Protein AF-A0A3D8RAH4-F1 (afdb_monomer_lite)

Radius of gyration: 24.0 Å; chains: 1; bounding box: 59×42×73 Å

Secondary structure (DSSP, 8-state):
-HHHHHHHHHHHHHHHHHHHHTT-----PPPHHHHHHHHHTTHHHHHHTS---GGG-SS--SSS-PPPHHHHHHHTTGGG-SSPEEP-TTEEEEEPPEEEEE-TTT-SEEEEEEEEEEETT--SSHHHHHHHHHHHTT--S-HHHHHHHHHHHHHHHSPB-TTEEEEEEETTTEEEEE----TTSEEEEEEEE----TT-EEEEEEE--BTBEEE-EEEEEE--SSS-----S-HHHHHHHHHHHHHH-TT--EEEEEETTTTHHHHHHHHHHHSTTTEEEEEEEPP-S---TTHHHHT-HHHHHHHTTTS-GGGEEEESSHHHHHHHHHHHHHTT-

pLDDT: mean 79.21, std 18.98, range [26.17, 97.88]

Sequence (337 aa):
MTVKKTIGLVRERATEAISSMQGRAQTSRESELETQTRRERGFHEAEASLPDTRAASPGTTAKGERPSEFTDLLSYLGPLNPFSKQITEKDTVWLLDNTAYRSTKTHEWESEFVVAVFEQNTGRDVSAVVADIAEKIGLAKDEAAEATIRRRLTPFMQNILPGRAVNVDFGRREKLKLGPGGRNGISSDIRSLPEARNGEVVVSTALVPQGADGLLQMNTVYAEPDGWGIISGTQDYKTERMTKIHSWLPRRKMICIGDSTQSDPEAYGEMYRNFGGWVHLILIRKVTDIAAVGLQAKNEPQRFQQAFKGVPSNRWFVFETPEQCYQIINDVVQSTE

InterPro domains:
  IPR019236 Phosphatidate phosphatase APP1, catalytic domain [PF09949] (231-286)
  IPR052935 Mg(2+)-dependent Phosphatidate Phosphatase [PTHR28208] (229-336)

Structure (mmCIF, N/CA/C/O backbone):
data_AF-A0A3D8RAH4-F1
#
_entry.id   AF-A0A3D8RAH4-F1
#
loop_
_atom_site.group_PDB
_atom_site.id
_atom_site.type_symbol
_atom_site.label_atom_id
_atom_site.label_alt_id
_atom_site.label_comp_id
_atom_site.label_asym_id
_atom_site.label_entity_id
_atom_site.label_seq_id
_atom_site.pdbx_PDB_ins_code
_atom_site.Cartn_x
_atom_site.Cartn_y
_atom_site.Cartn_z
_atom_site.occupancy
_atom_site.B_iso_or_equiv
_atom_site.auth_seq_id
_atom_site.auth_comp_id
_atom_site.auth_asym_id
_atom_site.auth_atom_id
_atom_site.pdbx_PDB_model_num
ATOM 1 N N . MET A 1 1 ? -8.062 16.568 -45.123 1.00 43.69 1 MET A N 1
ATOM 2 C CA . MET A 1 1 ? -8.292 17.725 -44.220 1.00 43.69 1 MET A CA 1
ATOM 3 C C . MET A 1 1 ? -8.843 17.333 -42.834 1.00 43.69 1 MET A C 1
ATOM 5 O O . MET A 1 1 ? -8.901 18.184 -41.958 1.00 43.69 1 MET A O 1
ATOM 9 N N . THR A 1 2 ? -9.184 16.059 -42.600 1.00 47.00 2 THR A N 1
ATOM 10 C CA . THR A 1 2 ? -9.919 15.587 -41.407 1.00 47.00 2 THR A CA 1
ATOM 11 C C . THR A 1 2 ? -9.016 15.225 -40.217 1.00 47.00 2 THR A C 1
ATOM 13 O O . THR A 1 2 ? -9.309 15.604 -39.091 1.00 47.00 2 THR A O 1
ATOM 16 N N . VAL A 1 3 ? -7.854 14.604 -40.458 1.00 38.19 3 VAL A N 1
ATOM 17 C CA . VAL A 1 3 ? -6.953 14.108 -39.393 1.00 38.19 3 VAL A CA 1
ATOM 18 C C . VAL A 1 3 ? -6.300 15.240 -38.583 1.00 38.19 3 VAL A C 1
ATOM 20 O O . VAL A 1 3 ? -6.268 15.183 -37.359 1.00 38.19 3 VAL A O 1
ATOM 23 N N . LYS A 1 4 ? -5.848 16.322 -39.238 1.00 36.28 4 LYS A N 1
ATOM 24 C CA . LYS A 1 4 ? -5.252 17.487 -38.548 1.00 36.28 4 LYS A CA 1
ATOM 25 C C . LYS A 1 4 ? -6.241 18.203 -37.621 1.00 36.28 4 LYS A C 1
ATOM 27 O O . LYS A 1 4 ? -5.834 18.706 -36.579 1.00 36.28 4 LYS A O 1
ATOM 32 N N . LYS A 1 5 ? -7.529 18.229 -37.983 1.00 38.81 5 LYS A N 1
ATOM 33 C CA . LYS A 1 5 ? -8.586 18.877 -37.191 1.00 38.81 5 LYS A CA 1
ATOM 34 C C . LYS A 1 5 ? -8.909 18.062 -35.934 1.00 38.81 5 LYS A C 1
ATOM 36 O O . LYS A 1 5 ? -9.019 18.631 -34.855 1.00 38.81 5 LYS A O 1
ATOM 41 N N . THR A 1 6 ? -8.955 16.734 -36.060 1.00 39.31 6 THR A N 1
ATOM 42 C CA . THR A 1 6 ? -9.114 15.810 -34.926 1.00 39.31 6 THR A CA 1
ATOM 43 C C . THR A 1 6 ? -7.918 15.867 -33.972 1.00 39.31 6 THR A C 1
ATOM 45 O O . THR A 1 6 ? -8.111 15.924 -32.763 1.00 39.31 6 THR A O 1
ATOM 48 N N . ILE A 1 7 ? -6.688 15.937 -34.498 1.00 39.97 7 ILE A N 1
ATOM 49 C CA . ILE A 1 7 ? -5.464 16.077 -33.688 1.00 39.97 7 ILE A CA 1
ATOM 50 C C . ILE A 1 7 ? -5.460 17.391 -32.891 1.00 39.97 7 ILE A C 1
ATOM 52 O O . ILE A 1 7 ? -5.094 17.388 -31.717 1.00 39.97 7 ILE A O 1
ATOM 56 N N . GLY A 1 8 ? -5.894 18.500 -33.500 1.00 37.88 8 GLY A N 1
ATOM 57 C CA . GLY A 1 8 ? -6.012 19.790 -32.813 1.00 37.88 8 GLY A CA 1
ATOM 58 C C . GLY A 1 8 ? -7.004 19.752 -31.648 1.00 37.88 8 GLY A C 1
ATOM 59 O O . GLY A 1 8 ? -6.671 20.178 -30.547 1.00 37.88 8 GLY A O 1
ATOM 60 N N . LEU A 1 9 ? -8.178 19.149 -31.862 1.00 42.06 9 LEU A N 1
ATOM 61 C CA . LEU A 1 9 ? -9.238 19.065 -30.852 1.00 42.06 9 LEU A CA 1
ATOM 62 C C . LEU A 1 9 ? -8.852 18.188 -29.645 1.00 42.06 9 LEU A C 1
ATOM 64 O O . LEU A 1 9 ? -9.200 18.490 -28.506 1.00 42.06 9 LEU A O 1
ATOM 68 N N . VAL A 1 10 ? -8.125 17.091 -29.894 1.00 46.19 10 VAL A N 1
ATOM 69 C CA . VAL A 1 10 ? -7.613 16.200 -28.837 1.00 46.19 10 VAL A CA 1
ATOM 70 C C . VAL A 1 10 ? -6.540 16.905 -28.010 1.00 46.19 10 VAL A C 1
ATOM 72 O O . VAL A 1 10 ? -6.519 16.762 -26.789 1.00 46.19 10 VAL A O 1
ATOM 75 N N . ARG A 1 11 ? -5.680 17.703 -28.655 1.00 42.78 11 ARG A N 1
ATOM 76 C CA . ARG A 1 11 ? -4.635 18.481 -27.980 1.00 42.78 11 ARG A CA 1
ATOM 77 C C . ARG A 1 11 ? -5.232 19.532 -27.038 1.00 42.78 11 ARG A C 1
ATOM 79 O O . ARG A 1 11 ? -4.754 19.673 -25.917 1.00 42.78 11 ARG A O 1
ATOM 86 N N . GLU A 1 12 ? -6.284 20.225 -27.463 1.00 45.94 12 GLU A N 1
ATOM 87 C CA . GLU A 1 12 ? -6.938 21.277 -26.672 1.00 45.94 12 GLU A CA 1
ATOM 88 C C . GLU A 1 12 ? -7.607 20.696 -25.414 1.00 45.94 12 GLU A C 1
ATOM 90 O O . GLU A 1 12 ? -7.311 21.123 -24.300 1.00 45.94 12 GLU A O 1
ATOM 95 N N . ARG A 1 13 ? -8.363 19.598 -25.568 1.00 48.53 13 ARG A N 1
ATOM 96 C CA . ARG A 1 13 ? -9.000 18.887 -24.443 1.00 48.53 13 ARG A CA 1
ATOM 97 C C . ARG A 1 13 ? -8.009 18.239 -23.476 1.00 48.53 13 ARG A C 1
ATOM 99 O O . ARG A 1 13 ? -8.244 18.233 -22.270 1.00 48.53 13 ARG A O 1
ATOM 106 N N . ALA A 1 14 ? -6.899 17.697 -23.982 1.00 39.91 14 ALA A N 1
ATOM 107 C CA . ALA A 1 14 ? -5.830 17.177 -23.133 1.00 39.91 14 ALA A CA 1
ATOM 108 C C . ALA A 1 14 ? -5.198 18.296 -22.289 1.00 39.91 14 ALA A C 1
ATOM 110 O O . ALA A 1 14 ? -4.954 18.101 -21.104 1.00 39.91 14 ALA A O 1
ATOM 111 N N . THR A 1 15 ? -4.997 19.484 -22.865 1.00 40.97 15 THR A N 1
ATOM 112 C CA . THR A 1 15 ? -4.410 20.634 -22.154 1.00 40.97 15 THR A CA 1
ATOM 113 C C . THR A 1 15 ? -5.300 21.112 -20.998 1.00 40.97 15 THR A C 1
ATOM 115 O O . THR A 1 15 ? -4.797 21.366 -19.903 1.00 40.97 15 THR A O 1
ATOM 118 N N . GLU A 1 16 ? -6.622 21.154 -21.191 1.00 41.75 16 GLU A N 1
ATOM 119 C CA . GLU A 1 16 ? -7.583 21.503 -20.130 1.00 41.75 16 GLU A CA 1
ATOM 120 C C . GLU A 1 16 ? -7.610 20.466 -18.993 1.00 41.75 16 GLU A C 1
ATOM 122 O O . GLU A 1 16 ? -7.591 20.826 -17.814 1.00 41.75 16 GLU A O 1
ATOM 127 N N . ALA A 1 17 ? -7.573 19.170 -19.326 1.00 39.09 17 ALA A N 1
ATOM 128 C CA . ALA A 1 17 ? -7.524 18.096 -18.335 1.00 39.09 17 ALA A CA 1
ATOM 129 C C . ALA A 1 17 ? -6.241 18.152 -17.479 1.00 39.09 17 ALA A C 1
ATOM 131 O O . ALA A 1 17 ? -6.303 17.985 -16.259 1.00 39.09 17 ALA A O 1
ATOM 132 N N . ILE A 1 18 ? -5.094 18.471 -18.088 1.00 37.38 18 ILE A N 1
ATOM 133 C CA . ILE A 1 18 ? -3.797 18.614 -17.404 1.00 37.38 18 ILE A CA 1
ATOM 134 C C . ILE A 1 18 ? -3.832 19.740 -16.369 1.00 37.38 18 ILE A C 1
ATOM 136 O O . ILE A 1 18 ? -3.370 19.548 -15.242 1.00 37.38 18 ILE A O 1
ATOM 140 N N . SER A 1 19 ? -4.425 20.884 -16.720 1.00 33.94 19 SER A N 1
ATOM 141 C CA . SER A 1 19 ? -4.566 22.018 -15.800 1.00 33.94 19 SER A CA 1
ATOM 142 C C . SER A 1 19 ? -5.432 21.667 -14.579 1.00 33.94 19 SER A C 1
ATOM 144 O O . SER A 1 19 ? -5.133 22.104 -13.470 1.00 33.94 19 SER A O 1
ATOM 146 N N . SER A 1 20 ? -6.435 20.795 -14.744 1.00 33.56 20 SER A N 1
ATOM 147 C CA . SER A 1 20 ? -7.284 20.323 -13.638 1.00 33.56 20 SER A CA 1
ATOM 148 C C . SER A 1 20 ? -6.597 19.309 -12.702 1.00 33.56 20 SER A C 1
ATOM 150 O O . SER A 1 20 ? -6.934 19.231 -11.521 1.00 33.56 20 SER A O 1
ATOM 152 N N . MET A 1 21 ? -5.608 18.549 -13.196 1.00 32.81 21 MET A N 1
ATOM 153 C CA . MET A 1 21 ? -4.938 17.474 -12.442 1.00 32.81 21 MET A CA 1
ATOM 154 C C . MET A 1 21 ? -3.689 17.932 -11.672 1.00 32.81 21 MET A C 1
ATOM 156 O O . MET A 1 21 ? -3.291 17.275 -10.710 1.00 32.81 21 MET A O 1
ATOM 160 N N . GLN A 1 22 ? -3.091 19.074 -12.032 1.00 30.62 22 GLN A N 1
ATOM 161 C CA . GLN A 1 22 ? -1.915 19.641 -11.349 1.00 30.62 22 GLN A CA 1
ATOM 162 C C . GLN A 1 22 ? -2.178 20.087 -9.893 1.00 30.62 22 GLN A C 1
ATOM 164 O O . GLN A 1 22 ? -1.235 20.402 -9.172 1.00 30.62 22 GLN A O 1
ATOM 169 N N . GLY A 1 23 ? -3.429 20.055 -9.420 1.00 26.17 23 GLY A N 1
ATOM 170 C CA . GLY A 1 23 ? -3.812 20.420 -8.051 1.00 26.17 23 GLY A CA 1
ATOM 171 C C . GLY A 1 23 ? -3.642 19.337 -6.971 1.00 26.17 23 GLY A C 1
ATOM 172 O O . GLY A 1 23 ? -4.059 19.572 -5.840 1.00 26.17 23 GLY A O 1
ATOM 173 N N . ARG A 1 24 ? -3.089 18.150 -7.269 1.00 32.34 24 ARG A N 1
ATOM 174 C CA . ARG A 1 24 ? -2.996 17.027 -6.302 1.00 32.34 24 ARG A CA 1
ATOM 175 C C . ARG A 1 24 ? -1.597 16.415 -6.161 1.00 32.34 24 ARG A C 1
ATOM 177 O O . ARG A 1 24 ? -1.452 15.199 -6.098 1.00 32.34 24 ARG A O 1
ATOM 184 N N . ALA A 1 25 ? -0.557 17.238 -6.072 1.00 29.86 25 ALA A N 1
ATOM 185 C CA . ALA A 1 25 ? 0.694 16.778 -5.469 1.00 29.86 25 ALA A CA 1
ATOM 186 C C . ALA A 1 25 ? 0.511 16.764 -3.940 1.00 29.86 25 ALA A C 1
ATOM 188 O O . ALA A 1 25 ? 0.575 17.808 -3.293 1.00 29.86 25 ALA A O 1
ATOM 189 N N . GLN A 1 26 ? 0.209 15.596 -3.369 1.00 42.53 26 GLN A N 1
ATOM 190 C CA . GLN A 1 26 ? 0.156 15.409 -1.919 1.00 42.53 26 GLN A CA 1
ATOM 191 C C . GLN A 1 26 ? 1.570 15.552 -1.351 1.00 42.53 26 GLN A C 1
ATOM 193 O O . GLN A 1 26 ? 2.426 14.688 -1.530 1.00 42.53 26 GLN A O 1
ATOM 198 N N . THR A 1 27 ? 1.831 16.666 -0.672 1.00 38.62 27 THR A N 1
ATOM 199 C CA . THR A 1 27 ? 3.015 16.814 0.170 1.00 38.62 27 THR A CA 1
ATOM 200 C C . THR A 1 27 ? 2.791 15.993 1.435 1.00 38.62 27 THR A C 1
ATOM 202 O O . THR A 1 27 ? 2.087 16.455 2.332 1.00 38.62 27 THR A O 1
ATOM 205 N N . SER A 1 28 ? 3.360 14.788 1.507 1.00 46.88 28 SER A N 1
ATOM 206 C CA . SER A 1 28 ? 3.497 14.069 2.780 1.00 46.88 28 SER A CA 1
ATOM 207 C C . SER A 1 28 ? 4.249 14.983 3.744 1.00 46.88 28 SER A C 1
ATOM 209 O O . SER A 1 28 ? 5.406 15.323 3.488 1.00 46.88 28 SER A O 1
ATOM 211 N N . ARG A 1 29 ? 3.586 15.447 4.805 1.00 55.25 29 ARG A N 1
ATOM 212 C CA . ARG A 1 29 ? 4.237 16.270 5.828 1.00 55.25 29 ARG A CA 1
ATOM 213 C C . ARG A 1 29 ? 4.934 15.361 6.819 1.00 55.25 29 ARG A C 1
ATOM 215 O O . ARG A 1 29 ? 4.335 14.434 7.352 1.00 55.25 29 ARG A O 1
ATOM 222 N N . GLU A 1 30 ? 6.199 15.660 7.043 1.00 60.72 30 GLU A N 1
ATOM 223 C CA . GLU A 1 30 ? 6.989 15.012 8.068 1.00 60.72 30 GLU A CA 1
ATOM 224 C C . GLU A 1 30 ? 6.398 15.299 9.457 1.00 60.72 30 GLU A C 1
ATOM 226 O O . GLU A 1 30 ? 6.037 16.437 9.769 1.00 60.72 30 GLU A O 1
ATOM 231 N N . SER A 1 31 ? 6.269 14.266 10.286 1.00 64.38 31 SER A N 1
ATOM 232 C CA . SER A 1 31 ? 5.831 14.419 11.672 1.00 64.38 31 SER A CA 1
ATOM 233 C C . SER A 1 31 ? 6.929 15.050 12.538 1.00 64.38 31 SER A C 1
ATOM 235 O O . SER A 1 31 ? 8.120 14.945 12.248 1.00 64.38 31 SER A O 1
ATOM 237 N N . GLU A 1 32 ? 6.552 15.678 13.654 1.00 60.75 32 GLU A N 1
ATOM 238 C CA . GLU A 1 32 ? 7.515 16.304 14.579 1.00 60.75 32 GLU A CA 1
ATOM 239 C C . GLU A 1 32 ? 8.571 15.314 15.097 1.00 60.75 32 GLU A C 1
ATOM 241 O O . GLU A 1 32 ? 9.736 15.667 15.262 1.00 60.75 32 GLU A O 1
ATOM 246 N N . LEU A 1 33 ? 8.180 14.054 15.299 1.00 60.31 33 LEU A N 1
ATOM 247 C CA . LEU A 1 33 ? 9.063 12.994 15.782 1.00 60.31 33 LEU A CA 1
ATOM 248 C C . LEU A 1 33 ? 9.994 12.471 14.686 1.00 60.31 33 LEU A C 1
ATOM 250 O O . LEU A 1 33 ? 11.145 12.161 14.978 1.00 60.31 33 LEU A O 1
ATOM 254 N N . GLU A 1 34 ? 9.537 12.410 13.433 1.00 66.50 34 GLU A N 1
ATOM 255 C CA . GLU A 1 34 ? 10.428 12.178 12.290 1.00 66.50 34 GLU A CA 1
ATOM 256 C C . GLU A 1 34 ? 11.444 13.319 12.186 1.00 66.50 34 GLU A C 1
ATOM 258 O O . GLU A 1 34 ? 12.639 13.043 12.107 1.00 66.50 34 GLU A O 1
ATOM 263 N N . THR A 1 35 ? 11.000 14.573 12.349 1.00 74.00 35 THR A N 1
ATOM 264 C CA . THR A 1 35 ? 11.873 15.758 12.265 1.00 74.00 35 THR A CA 1
ATOM 265 C C . THR A 1 35 ? 12.926 15.730 13.368 1.00 74.00 35 THR A C 1
ATOM 267 O O . THR A 1 35 ? 14.118 15.938 13.127 1.00 74.00 35 THR A O 1
ATOM 270 N N . GLN A 1 36 ? 12.500 15.423 14.595 1.00 71.56 36 GLN A N 1
ATOM 271 C CA . GLN A 1 36 ? 13.386 15.256 15.738 1.00 71.56 36 GLN A CA 1
ATOM 272 C C . GLN A 1 36 ? 14.339 14.075 15.540 1.00 71.56 36 GLN A C 1
ATOM 274 O O . GLN A 1 36 ? 15.541 14.237 15.729 1.00 71.56 36 GLN A O 1
ATOM 279 N N . THR A 1 37 ? 13.841 12.917 15.100 1.00 74.81 37 THR A N 1
ATOM 280 C CA . THR A 1 37 ? 14.662 11.723 14.851 1.00 74.81 37 THR A CA 1
ATOM 281 C C . THR A 1 37 ? 15.700 11.998 13.773 1.00 74.81 37 THR A C 1
ATOM 283 O O . THR A 1 37 ? 16.868 11.671 13.959 1.00 74.81 37 THR A O 1
ATOM 286 N N . ARG A 1 38 ? 15.320 12.646 12.668 1.00 83.06 38 ARG A N 1
ATOM 287 C CA . ARG A 1 38 ? 16.246 13.027 11.596 1.00 83.06 38 ARG A CA 1
ATOM 288 C C . ARG A 1 38 ? 17.334 13.960 12.099 1.00 83.06 38 ARG A C 1
ATOM 290 O O . ARG A 1 38 ? 18.496 13.773 11.746 1.00 83.06 38 ARG A O 1
ATOM 297 N N . ARG A 1 39 ? 16.981 14.926 12.951 1.00 79.75 39 ARG A N 1
ATOM 298 C CA . ARG A 1 39 ? 17.947 15.839 13.570 1.00 79.75 39 ARG A CA 1
ATOM 299 C C . ARG A 1 39 ? 18.879 15.117 14.548 1.00 79.75 39 ARG A C 1
ATOM 301 O O . ARG A 1 39 ? 20.087 15.283 14.454 1.00 79.75 39 ARG A O 1
ATOM 308 N N . GLU A 1 40 ? 18.340 14.322 15.468 1.00 82.00 40 GLU A N 1
ATOM 309 C CA . GLU A 1 40 ? 19.109 13.622 16.510 1.00 82.00 40 GLU A CA 1
ATOM 310 C C . GLU A 1 40 ? 19.976 12.487 15.957 1.00 82.00 40 GLU A C 1
ATOM 312 O O . GLU A 1 40 ? 21.022 12.173 16.521 1.00 82.00 40 GLU A O 1
ATOM 317 N N . ARG A 1 41 ? 19.553 11.861 14.854 1.00 81.94 41 ARG A N 1
ATOM 318 C CA . ARG A 1 41 ? 20.273 10.765 14.192 1.00 81.94 41 ARG A CA 1
ATOM 319 C C . ARG A 1 41 ? 21.157 11.230 13.034 1.00 81.94 41 ARG A C 1
ATOM 321 O O . ARG A 1 41 ? 21.652 10.382 12.300 1.00 81.94 41 ARG A O 1
ATOM 328 N N . GLY A 1 42 ? 21.347 12.539 12.859 1.00 83.44 42 GLY A N 1
ATOM 329 C CA . GLY A 1 42 ? 22.291 13.074 11.874 1.00 83.44 42 GLY A CA 1
ATOM 330 C C . GLY A 1 42 ? 21.913 12.784 10.418 1.00 83.44 42 GLY A C 1
ATOM 331 O O . GLY A 1 42 ? 22.782 12.627 9.562 1.00 83.44 42 GLY A O 1
ATOM 332 N N . PHE A 1 43 ? 20.613 12.704 10.098 1.00 83.06 43 PHE A N 1
ATOM 333 C CA . PHE A 1 43 ? 20.166 12.411 8.728 1.00 83.06 43 PHE A CA 1
ATOM 334 C C . PHE A 1 43 ? 20.673 13.449 7.731 1.00 83.06 43 PHE A C 1
ATOM 336 O O . PHE A 1 43 ? 20.973 13.095 6.601 1.00 83.06 43 PHE A O 1
ATOM 343 N N . HIS A 1 44 ? 20.823 14.708 8.146 1.00 82.81 44 HIS A N 1
ATOM 344 C CA . HIS A 1 44 ? 21.378 15.747 7.284 1.00 82.81 44 HIS A CA 1
ATOM 345 C C . HIS A 1 44 ? 22.826 15.439 6.862 1.00 82.81 44 HIS A C 1
ATOM 347 O O . HIS A 1 44 ? 23.164 15.606 5.693 1.00 82.81 44 HIS A O 1
ATOM 353 N N . GLU A 1 45 ? 23.684 14.961 7.772 1.00 83.94 45 GLU A N 1
ATOM 354 C CA . GLU A 1 45 ? 25.057 14.566 7.423 1.00 83.94 45 GLU A CA 1
ATOM 355 C C . GLU A 1 45 ? 25.076 13.299 6.556 1.00 83.94 45 GLU A C 1
ATOM 357 O O . GLU A 1 45 ? 25.830 13.207 5.582 1.00 83.94 45 GLU A O 1
ATOM 362 N N . ALA A 1 46 ? 24.212 12.332 6.877 1.00 81.00 46 ALA A N 1
ATOM 363 C CA . ALA A 1 46 ? 24.066 11.115 6.088 1.00 81.00 46 ALA A CA 1
ATOM 364 C C . ALA A 1 46 ? 23.604 11.427 4.654 1.00 81.00 46 ALA A C 1
ATOM 366 O O . ALA A 1 46 ? 24.229 10.965 3.708 1.00 81.00 46 ALA A O 1
ATOM 367 N N . GLU A 1 47 ? 22.576 12.258 4.478 1.00 80.88 47 GLU A N 1
ATOM 368 C CA . GLU A 1 47 ? 22.027 12.644 3.173 1.00 80.88 47 GLU A 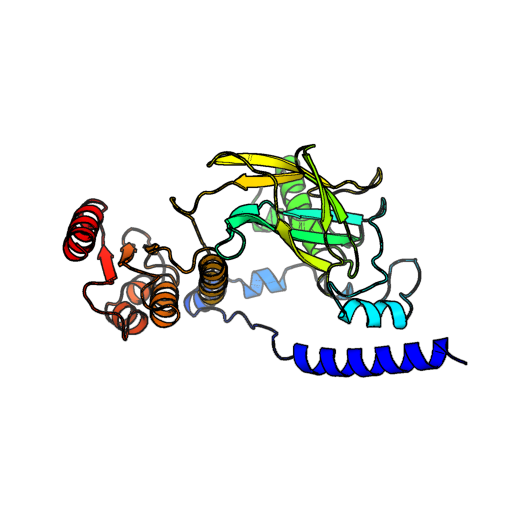CA 1
ATOM 369 C C . GLU A 1 47 ? 22.986 13.528 2.371 1.00 80.88 47 GLU A C 1
ATOM 371 O O . GLU A 1 47 ? 23.102 13.351 1.160 1.00 80.88 47 GLU A O 1
ATOM 376 N N . ALA A 1 48 ? 23.713 14.439 3.027 1.00 83.19 48 ALA A N 1
ATOM 377 C CA . ALA A 1 48 ? 24.722 15.274 2.376 1.00 83.19 48 ALA A CA 1
ATOM 378 C C . ALA A 1 48 ? 25.946 14.478 1.892 1.00 83.19 48 ALA A C 1
ATOM 380 O O . ALA A 1 48 ? 26.651 14.928 0.992 1.00 83.19 48 ALA A O 1
ATOM 381 N N . SER A 1 49 ? 26.206 13.311 2.489 1.00 81.12 49 SER A N 1
ATOM 382 C CA . SER A 1 49 ? 27.297 12.417 2.088 1.00 81.12 49 SER A CA 1
ATOM 383 C C . SER A 1 49 ? 26.887 11.374 1.048 1.00 81.12 49 SER A C 1
ATOM 385 O O . SER A 1 49 ? 27.751 10.627 0.594 1.00 81.12 49 SER A O 1
ATOM 387 N N . LEU A 1 50 ? 25.605 11.310 0.665 1.00 76.06 50 LEU A N 1
ATOM 388 C CA . LEU A 1 50 ? 25.158 10.417 -0.402 1.00 76.06 50 LEU A CA 1
ATOM 389 C C . LEU A 1 50 ? 25.697 10.889 -1.763 1.00 76.06 50 LEU A C 1
ATOM 391 O O . LEU A 1 50 ? 25.745 12.097 -2.018 1.00 76.06 50 LEU A O 1
ATOM 395 N N . PRO A 1 51 ? 26.044 9.961 -2.673 1.00 70.94 51 PRO A N 1
ATOM 396 C CA . PRO A 1 51 ? 26.441 10.310 -4.032 1.00 70.94 51 PRO A CA 1
ATOM 397 C C . PRO A 1 51 ? 25.366 11.149 -4.739 1.00 70.94 51 PRO A C 1
ATOM 399 O O . PRO A 1 51 ? 24.187 10.780 -4.753 1.00 70.94 51 PRO A O 1
ATOM 402 N N . ASP A 1 52 ? 25.762 12.265 -5.364 1.00 66.94 52 ASP A N 1
ATOM 403 C CA . ASP A 1 52 ? 24.827 13.080 -6.142 1.00 66.94 52 ASP A CA 1
ATOM 404 C C . ASP A 1 52 ? 24.464 12.379 -7.455 1.00 66.94 52 ASP A C 1
ATOM 406 O O . ASP A 1 52 ? 25.192 12.405 -8.446 1.00 66.94 52 ASP A O 1
ATOM 410 N N . THR A 1 53 ? 23.288 11.762 -7.458 1.00 62.28 53 THR A N 1
ATOM 411 C CA . THR A 1 53 ? 22.697 11.134 -8.639 1.00 62.28 53 THR A CA 1
ATOM 412 C C . THR A 1 53 ? 21.802 12.102 -9.424 1.00 62.28 53 THR A C 1
ATOM 414 O O . THR A 1 53 ? 21.332 11.752 -10.505 1.00 62.28 53 THR A O 1
ATOM 417 N N . ARG A 1 54 ? 21.571 13.343 -8.952 1.00 51.72 54 ARG A N 1
ATOM 418 C CA . ARG A 1 54 ? 20.627 14.302 -9.570 1.00 51.72 54 ARG A CA 1
ATOM 419 C C . ARG A 1 54 ? 21.135 14.929 -10.862 1.00 51.72 54 ARG A C 1
ATOM 421 O O . ARG A 1 54 ? 20.319 15.348 -11.684 1.00 51.72 54 ARG A O 1
ATOM 428 N N . ALA A 1 55 ? 22.440 14.888 -11.128 1.00 41.91 55 ALA A N 1
ATOM 429 C CA . ALA A 1 55 ? 22.973 15.173 -12.463 1.00 41.91 55 ALA A CA 1
ATOM 430 C C . ALA A 1 55 ? 22.449 14.190 -13.546 1.00 41.91 55 ALA A C 1
ATOM 432 O O . ALA A 1 55 ? 22.706 14.383 -14.736 1.00 41.91 55 ALA A O 1
ATOM 433 N N . ALA A 1 56 ? 21.694 13.150 -13.159 1.00 43.62 56 ALA A N 1
ATOM 434 C CA . ALA A 1 56 ? 21.039 12.185 -14.038 1.00 43.62 56 ALA A CA 1
ATOM 435 C C . ALA A 1 56 ? 19.608 12.560 -14.477 1.00 43.62 56 ALA A C 1
ATOM 437 O O . ALA A 1 56 ? 18.987 11.776 -15.186 1.00 43.62 56 ALA A O 1
ATOM 438 N N . SER A 1 57 ? 19.089 13.748 -14.134 1.00 41.03 57 SER A N 1
ATOM 439 C CA . SER A 1 57 ? 17.881 14.294 -14.778 1.00 41.03 57 SER A CA 1
ATOM 440 C C . SER A 1 57 ? 18.188 15.448 -15.737 1.00 41.03 57 SER A C 1
ATOM 442 O O . SER A 1 57 ? 17.821 16.592 -15.480 1.00 41.03 57 SER A O 1
ATOM 444 N N . PRO A 1 58 ? 18.772 15.184 -16.911 1.00 33.38 58 PRO A N 1
ATOM 445 C CA . PRO A 1 58 ? 18.372 15.889 -18.107 1.00 33.38 58 PRO A CA 1
ATOM 446 C C . PRO A 1 58 ? 17.391 14.989 -18.858 1.00 33.38 58 PRO A C 1
ATOM 448 O O . PRO A 1 58 ? 17.630 13.791 -19.001 1.00 33.38 58 PRO A O 1
ATOM 451 N N . GLY A 1 59 ? 16.290 15.553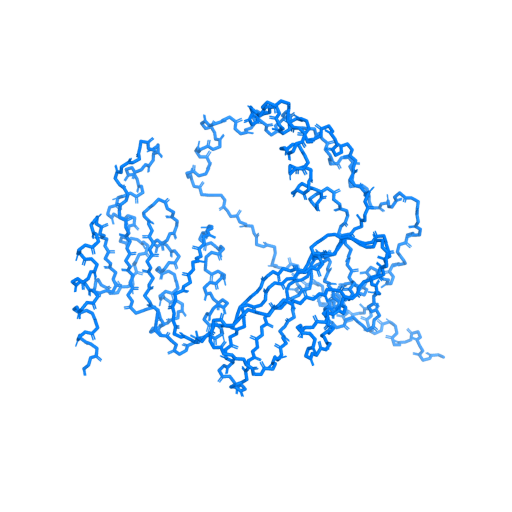 -19.354 1.00 37.88 59 GLY A N 1
ATOM 452 C CA . GLY A 1 59 ? 15.354 14.893 -20.269 1.00 37.88 59 GLY A CA 1
ATOM 453 C C . GLY A 1 59 ? 15.998 14.499 -21.606 1.00 37.88 59 GLY A C 1
ATOM 454 O O . GLY A 1 59 ? 15.597 14.966 -22.665 1.00 37.88 59 GLY A O 1
ATOM 455 N N . THR A 1 60 ? 17.007 13.638 -21.567 1.00 32.97 60 THR A N 1
ATOM 456 C CA . THR A 1 60 ? 17.784 13.158 -22.702 1.00 32.97 60 THR A CA 1
ATOM 457 C C . THR A 1 60 ? 18.321 11.775 -22.370 1.00 32.97 60 THR A C 1
ATOM 459 O O . THR A 1 60 ? 19.390 11.608 -21.787 1.00 32.97 60 THR A O 1
ATOM 462 N N . THR A 1 61 ? 17.525 10.796 -22.786 1.00 33.66 61 THR A N 1
ATOM 463 C CA . THR A 1 61 ? 17.907 9.458 -23.242 1.00 33.66 61 THR A CA 1
ATOM 464 C C . THR A 1 61 ? 19.403 9.309 -23.539 1.00 33.66 61 THR A C 1
ATOM 466 O O . THR A 1 61 ? 19.941 9.973 -24.435 1.00 33.66 61 THR A O 1
ATOM 469 N N . ALA A 1 62 ? 20.059 8.365 -22.866 1.00 32.34 62 ALA A N 1
ATOM 470 C CA . ALA A 1 62 ? 21.275 7.767 -23.390 1.00 32.34 62 ALA A CA 1
ATOM 471 C C . ALA A 1 62 ? 20.903 7.004 -24.677 1.00 32.34 62 ALA A C 1
ATOM 473 O O . ALA A 1 62 ? 20.310 5.939 -24.616 1.00 32.34 62 ALA A O 1
ATOM 474 N N . LYS A 1 63 ? 21.210 7.593 -25.841 1.00 35.69 63 LYS A N 1
ATOM 475 C CA . LYS A 1 63 ? 21.103 6.991 -27.187 1.00 35.69 63 LYS A CA 1
ATOM 476 C C . LYS A 1 63 ? 19.789 6.235 -27.486 1.00 35.69 63 LYS A C 1
ATOM 478 O O . LYS A 1 63 ? 19.756 5.010 -27.506 1.00 35.69 63 LYS A O 1
ATOM 483 N N . GLY A 1 64 ? 18.757 6.975 -27.887 1.00 31.88 64 GLY A N 1
ATOM 484 C CA . GLY A 1 64 ? 17.598 6.411 -28.586 1.00 31.88 64 GLY A CA 1
ATOM 485 C C . GLY A 1 64 ? 16.412 7.365 -28.568 1.00 31.88 64 GLY A C 1
ATOM 486 O O . GLY A 1 64 ? 15.828 7.558 -27.519 1.00 31.88 64 GLY A O 1
ATOM 487 N N . GLU A 1 65 ? 16.129 7.983 -29.719 1.00 30.75 65 GLU A N 1
ATOM 488 C CA . GLU A 1 65 ? 14.906 8.722 -30.086 1.00 30.75 65 GLU A CA 1
ATOM 489 C C . GLU A 1 65 ? 14.218 9.561 -28.991 1.00 30.75 65 GLU A C 1
ATOM 491 O O . GLU A 1 65 ? 13.497 9.055 -28.133 1.00 30.75 65 GLU A O 1
ATOM 496 N N . ARG A 1 66 ? 14.336 10.896 -29.103 1.00 32.94 66 ARG A N 1
ATOM 497 C CA . ARG A 1 66 ? 13.467 11.829 -28.368 1.00 32.94 66 ARG A CA 1
ATOM 498 C C . ARG A 1 66 ? 12.010 11.391 -28.574 1.00 32.94 66 ARG A C 1
ATOM 500 O O . ARG A 1 66 ? 11.591 11.325 -29.735 1.00 32.94 66 ARG A O 1
ATOM 507 N N . PRO A 1 67 ? 11.229 11.110 -27.515 1.00 40.06 67 PRO A N 1
ATOM 508 C CA . PRO A 1 67 ? 9.812 10.853 -27.696 1.00 40.06 67 PRO A CA 1
ATOM 509 C C . PRO A 1 67 ? 9.219 12.066 -28.410 1.00 40.06 67 PRO A C 1
ATOM 511 O O . PRO A 1 67 ? 9.427 13.204 -27.991 1.00 40.06 67 PRO A O 1
ATOM 514 N N . SER A 1 68 ? 8.538 11.833 -29.533 1.00 48.38 68 SER A N 1
ATOM 515 C CA . SER A 1 68 ? 7.844 12.904 -30.248 1.00 48.38 68 SER A CA 1
ATOM 516 C C . SER A 1 68 ? 6.963 13.673 -29.257 1.00 48.38 68 SER A C 1
ATOM 518 O O . SER A 1 68 ? 6.357 13.052 -28.377 1.00 48.38 68 SER A O 1
ATOM 520 N N . GLU A 1 69 ? 6.869 14.998 -29.385 1.00 47.53 69 GLU A N 1
ATOM 521 C CA . GLU A 1 69 ? 6.063 15.843 -28.482 1.00 47.53 69 GLU A CA 1
ATOM 522 C C . GLU A 1 69 ? 4.629 15.307 -28.307 1.00 47.53 69 GLU A C 1
ATOM 524 O O . GLU A 1 69 ? 4.014 15.448 -27.255 1.00 47.53 69 GLU A O 1
ATOM 529 N N . PHE A 1 70 ? 4.114 14.614 -29.327 1.00 45.38 70 PHE A N 1
ATOM 530 C CA . PHE A 1 70 ? 2.813 13.957 -29.325 1.00 45.38 70 PHE A CA 1
ATOM 531 C C . PHE A 1 70 ? 2.729 12.744 -28.381 1.00 45.38 70 PHE A C 1
ATOM 533 O O . PHE A 1 70 ? 1.732 12.579 -27.686 1.00 45.38 70 PHE A O 1
ATOM 540 N N . THR A 1 71 ? 3.769 11.908 -28.310 1.00 50.19 71 THR A N 1
ATOM 541 C CA . THR A 1 71 ? 3.843 10.774 -27.365 1.00 50.19 71 THR A CA 1
ATOM 542 C C . THR A 1 71 ? 3.922 11.226 -25.910 1.00 50.19 71 THR A C 1
ATOM 544 O O . THR A 1 71 ? 3.314 10.590 -25.051 1.00 50.19 71 THR A O 1
ATOM 547 N N . ASP A 1 72 ? 4.622 12.329 -25.636 1.00 55.84 72 ASP A N 1
ATOM 548 C CA . ASP A 1 72 ? 4.646 12.932 -24.299 1.00 55.84 72 ASP A CA 1
ATOM 549 C C . ASP A 1 72 ? 3.262 13.515 -23.959 1.00 55.84 72 ASP A C 1
ATOM 551 O O . ASP A 1 72 ? 2.740 13.273 -22.874 1.00 55.84 72 ASP A O 1
ATOM 555 N N . LEU A 1 73 ? 2.579 14.146 -24.928 1.00 53.28 73 LEU A N 1
ATOM 556 C CA . LEU A 1 73 ? 1.221 14.676 -24.744 1.00 53.28 73 LEU A CA 1
ATOM 557 C C . LEU A 1 73 ? 0.149 13.584 -24.522 1.00 53.28 73 LEU A C 1
ATOM 559 O O . LEU A 1 73 ? -0.783 13.770 -23.745 1.00 53.28 73 LEU A O 1
ATOM 563 N N . LEU A 1 74 ? 0.277 12.425 -25.172 1.00 57.03 74 LEU A N 1
ATOM 564 C CA . LEU A 1 74 ? -0.639 11.291 -24.988 1.00 57.03 74 LEU A CA 1
ATOM 565 C C . LEU A 1 74 ? -0.433 10.564 -23.653 1.00 57.03 74 LEU A C 1
ATOM 567 O O . LEU A 1 74 ? -1.371 9.952 -23.144 1.00 57.03 74 LEU A O 1
ATOM 571 N N . SER A 1 75 ? 0.759 10.662 -23.053 1.00 53.06 75 SER A N 1
ATOM 572 C CA . SER A 1 75 ? 1.015 10.132 -21.706 1.00 53.06 75 SER A CA 1
ATOM 573 C C . SER A 1 75 ? 0.163 10.821 -20.626 1.00 53.06 75 SER A C 1
ATOM 575 O O . SER A 1 75 ? -0.104 10.227 -19.581 1.00 53.06 75 SER A O 1
ATOM 577 N N . TYR A 1 76 ? -0.338 12.034 -20.900 1.00 53.75 76 TYR A N 1
ATOM 578 C CA . TYR A 1 76 ? -1.274 12.750 -20.028 1.00 53.75 76 TYR A CA 1
ATOM 579 C C . TYR A 1 76 ? -2.702 12.195 -20.062 1.00 53.75 76 TYR A C 1
ATOM 581 O O . TYR A 1 76 ? -3.490 12.515 -19.178 1.00 53.75 76 TYR A O 1
ATOM 589 N N . LEU A 1 77 ? -3.051 11.357 -21.045 1.00 55.69 77 LEU A N 1
ATOM 590 C CA . LEU A 1 77 ? -4.373 10.725 -21.109 1.00 55.69 77 LEU A CA 1
ATOM 591 C C . LEU A 1 77 ? -4.488 9.494 -20.193 1.00 55.69 77 LEU A C 1
ATOM 593 O O . LEU A 1 77 ? -5.586 8.958 -20.040 1.00 55.69 77 LEU A O 1
ATOM 597 N N . GLY A 1 78 ? -3.384 9.045 -19.577 1.00 61.00 78 GLY A N 1
ATOM 598 C CA . GLY A 1 78 ? -3.381 7.926 -18.630 1.00 61.00 78 GLY A CA 1
ATOM 599 C C . GLY A 1 78 ? -4.076 6.676 -19.202 1.00 61.00 78 GLY A C 1
ATOM 600 O O . GLY A 1 78 ? -3.801 6.322 -20.353 1.00 61.00 78 GLY A O 1
ATOM 601 N N . PRO A 1 79 ? -5.015 6.042 -18.469 1.00 56.72 79 PRO A N 1
ATOM 602 C CA . PRO A 1 79 ? -5.744 4.851 -18.927 1.00 56.72 79 PRO A CA 1
ATOM 603 C C . PRO A 1 79 ? -6.524 5.027 -20.242 1.00 56.72 79 PRO A C 1
ATOM 605 O O . PRO A 1 79 ? -6.873 4.043 -20.888 1.00 56.72 79 PRO A O 1
ATOM 608 N N . LEU A 1 80 ? -6.803 6.268 -20.658 1.00 54.59 80 LEU A N 1
ATOM 609 C CA . LEU A 1 80 ? -7.543 6.585 -21.883 1.00 54.59 80 LEU A CA 1
ATOM 610 C C . LEU A 1 80 ? -6.634 6.751 -23.111 1.00 54.59 80 LEU A C 1
ATOM 612 O O . LEU A 1 80 ? -7.124 7.125 -24.175 1.00 54.59 80 LEU A O 1
ATOM 616 N N . ASN A 1 81 ? -5.323 6.501 -22.999 1.00 62.88 81 ASN A N 1
ATOM 617 C CA . ASN A 1 81 ? -4.396 6.609 -24.125 1.00 62.88 81 ASN A CA 1
ATOM 618 C C . ASN A 1 81 ? -4.641 5.488 -25.169 1.00 62.88 81 ASN A C 1
ATOM 620 O O . ASN A 1 81 ? -4.348 4.321 -24.893 1.00 62.88 81 ASN A O 1
ATOM 624 N N . PRO A 1 82 ? -5.101 5.814 -26.397 1.00 58.16 82 PRO A N 1
ATOM 625 C CA . PRO A 1 82 ? -5.395 4.818 -27.430 1.00 58.16 82 PRO A CA 1
ATOM 626 C C . PRO A 1 82 ? -4.138 4.227 -28.095 1.00 58.16 82 PRO A C 1
ATOM 628 O O . PRO A 1 82 ? -4.243 3.264 -28.850 1.00 58.16 82 PRO A O 1
ATOM 631 N N . PHE A 1 83 ? -2.950 4.774 -27.813 1.00 64.94 83 PHE A N 1
ATOM 632 C CA . PHE A 1 83 ? -1.667 4.361 -28.389 1.00 64.94 83 PHE A CA 1
ATOM 633 C C . PHE A 1 83 ? -0.701 3.851 -27.306 1.00 64.94 83 PHE A C 1
ATOM 635 O O . PHE A 1 83 ? 0.426 4.333 -27.173 1.00 64.94 83 PHE A O 1
ATOM 642 N N . SER A 1 84 ? -1.148 2.873 -26.510 1.00 72.75 84 SER A N 1
ATOM 643 C CA . SER A 1 84 ? -0.305 2.202 -25.511 1.00 72.75 84 SER A CA 1
ATOM 644 C C . SER A 1 84 ? 0.894 1.509 -26.167 1.00 72.75 84 SER A C 1
ATOM 646 O O . SER A 1 84 ? 0.715 0.752 -27.126 1.00 72.75 84 SER A O 1
ATOM 648 N N . LYS A 1 85 ? 2.094 1.688 -25.613 1.00 82.75 85 LYS A N 1
ATOM 649 C CA . LYS A 1 85 ? 3.289 0.945 -26.033 1.00 82.75 85 LYS A CA 1
ATOM 650 C C . LYS A 1 85 ? 3.330 -0.414 -25.325 1.00 82.75 85 LYS A C 1
ATOM 652 O O . LYS A 1 85 ? 3.033 -0.500 -24.137 1.00 82.75 85 LYS A O 1
ATOM 657 N N . GLN A 1 86 ? 3.700 -1.470 -26.044 1.00 87.94 86 GLN A N 1
ATOM 658 C CA . GLN A 1 86 ? 3.914 -2.797 -25.450 1.00 87.94 86 GLN A CA 1
ATOM 659 C C . GLN A 1 86 ? 5.239 -2.848 -24.686 1.00 87.94 86 GLN A C 1
ATOM 661 O O . GLN A 1 86 ? 6.121 -2.023 -24.937 1.00 87.94 86 GLN A O 1
ATOM 666 N N . ILE A 1 87 ? 5.372 -3.810 -23.777 1.00 92.44 87 ILE A N 1
ATOM 667 C CA . ILE A 1 87 ? 6.646 -4.133 -23.127 1.00 92.44 87 ILE A CA 1
ATOM 668 C C . ILE A 1 87 ? 7.635 -4.709 -24.144 1.00 92.44 87 ILE A C 1
ATOM 670 O O . ILE A 1 87 ? 7.254 -5.458 -25.044 1.00 92.44 87 ILE A O 1
ATOM 674 N N . THR A 1 88 ? 8.901 -4.340 -23.994 1.00 92.19 88 THR A N 1
ATOM 675 C CA . THR A 1 88 ? 10.044 -4.777 -24.806 1.00 92.19 88 THR A CA 1
ATOM 676 C C . THR A 1 88 ? 11.063 -5.516 -23.943 1.00 92.19 88 THR A C 1
ATOM 678 O O . THR A 1 88 ? 10.998 -5.440 -22.718 1.00 92.19 88 THR A O 1
ATOM 681 N N . GLU A 1 89 ? 12.044 -6.191 -24.551 1.00 92.25 89 GLU A N 1
ATOM 682 C CA . GLU A 1 89 ? 13.103 -6.874 -23.793 1.00 92.25 89 GLU A CA 1
ATOM 683 C C . GLU A 1 89 ? 14.030 -5.943 -22.990 1.00 92.25 89 GLU A C 1
ATOM 685 O O . GLU A 1 89 ? 14.893 -6.422 -22.267 1.00 92.25 89 GLU A O 1
ATOM 690 N N . LYS A 1 90 ? 13.877 -4.621 -23.125 1.00 90.81 90 LYS A N 1
ATOM 691 C CA . LYS A 1 90 ? 14.680 -3.602 -22.431 1.00 90.81 90 LYS A CA 1
ATOM 692 C C . LYS A 1 90 ? 13.936 -2.941 -21.274 1.00 90.81 90 LYS A C 1
ATOM 694 O O . LYS A 1 90 ? 14.414 -1.950 -20.727 1.00 90.81 90 LYS A O 1
ATOM 699 N N . ASP A 1 91 ? 12.755 -3.441 -20.935 1.00 92.12 91 ASP A N 1
ATOM 700 C CA . ASP A 1 91 ? 11.927 -2.873 -19.883 1.00 92.12 91 ASP A CA 1
ATOM 701 C C . ASP A 1 91 ? 12.002 -3.753 -18.619 1.00 92.12 91 ASP A C 1
ATOM 703 O O . ASP A 1 91 ? 12.005 -4.985 -18.685 1.00 92.12 91 ASP A O 1
ATOM 707 N N . THR A 1 92 ? 12.031 -3.108 -17.456 1.0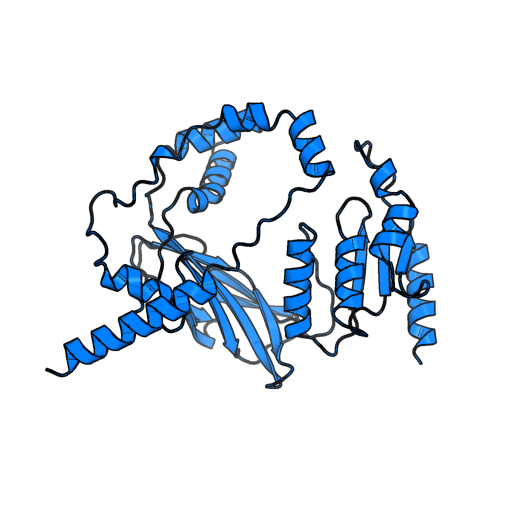0 92.50 92 THR A N 1
ATOM 708 C CA . THR A 1 92 ? 11.839 -3.734 -16.145 1.00 92.50 92 THR A CA 1
ATOM 709 C C . THR A 1 92 ? 10.377 -3.570 -15.748 1.00 92.50 92 THR A C 1
ATOM 711 O O . THR A 1 92 ? 9.867 -2.449 -15.705 1.00 92.50 92 THR A O 1
ATOM 714 N N . VAL A 1 93 ? 9.688 -4.668 -15.441 1.00 93.81 93 VAL A N 1
ATOM 715 C CA . VAL A 1 93 ? 8.272 -4.671 -15.049 1.00 93.81 93 VAL A CA 1
ATOM 716 C C . VAL A 1 93 ? 8.138 -5.111 -13.602 1.00 93.81 93 VAL A C 1
ATOM 718 O O . VAL A 1 93 ? 8.681 -6.131 -13.183 1.00 93.81 93 VAL A O 1
ATOM 721 N N . TRP A 1 94 ? 7.409 -4.322 -12.825 1.00 94.56 94 TRP A N 1
ATOM 722 C CA . TRP A 1 94 ? 7.075 -4.604 -11.439 1.00 94.56 94 TRP A CA 1
ATOM 723 C C . TRP A 1 94 ? 5.574 -4.803 -11.322 1.00 94.56 94 TRP A C 1
ATOM 725 O O . TRP A 1 94 ? 4.813 -3.838 -11.323 1.00 94.56 94 TRP A O 1
ATOM 735 N N . LEU A 1 95 ? 5.165 -6.064 -11.244 1.00 94.88 95 LEU A N 1
ATOM 736 C CA . LEU A 1 95 ? 3.798 -6.472 -10.975 1.00 94.88 95 LEU A CA 1
ATOM 737 C C . LEU A 1 95 ? 3.660 -6.704 -9.466 1.00 94.88 95 LEU A C 1
ATOM 739 O O . LEU A 1 95 ? 4.373 -7.532 -8.902 1.00 94.88 95 LEU A O 1
ATOM 743 N N . LEU A 1 96 ? 2.811 -5.920 -8.800 1.00 94.25 96 LEU A N 1
ATOM 744 C CA . LEU A 1 96 ? 2.705 -5.951 -7.341 1.00 94.25 96 LEU A CA 1
ATOM 745 C C . LEU A 1 96 ? 1.633 -6.935 -6.872 1.00 94.25 96 LEU A C 1
ATOM 747 O O . LEU A 1 96 ? 0.561 -7.030 -7.471 1.00 94.25 96 LEU A O 1
ATOM 751 N N . ASP A 1 97 ? 1.922 -7.616 -5.763 1.00 94.81 97 ASP A N 1
ATOM 752 C CA . ASP A 1 97 ? 0.954 -8.450 -5.053 1.00 94.81 97 ASP A CA 1
ATOM 753 C C . ASP A 1 97 ? -0.288 -7.638 -4.675 1.00 94.81 97 ASP A C 1
ATOM 755 O O . ASP A 1 97 ? -0.211 -6.449 -4.344 1.00 94.81 97 ASP A O 1
ATOM 759 N N . ASN A 1 98 ? -1.445 -8.292 -4.703 1.00 93.38 98 ASN A N 1
ATOM 760 C CA . ASN A 1 98 ? -2.711 -7.656 -4.384 1.00 93.38 98 ASN A CA 1
ATOM 761 C C . ASN A 1 98 ? -3.680 -8.604 -3.674 1.00 93.38 98 ASN A C 1
ATOM 763 O O . ASN A 1 98 ? -3.432 -9.794 -3.459 1.00 93.38 98 ASN A O 1
ATOM 767 N N . THR A 1 99 ? -4.809 -8.031 -3.278 1.00 92.19 99 THR A N 1
ATOM 768 C CA . THR A 1 99 ? -5.907 -8.751 -2.646 1.00 92.19 99 THR A CA 1
ATOM 769 C C . THR A 1 99 ? -7.140 -8.618 -3.525 1.00 92.19 99 THR A C 1
ATOM 771 O O . THR A 1 99 ? -7.504 -7.511 -3.930 1.00 92.19 99 THR A O 1
ATOM 774 N N . ALA A 1 100 ? -7.764 -9.745 -3.856 1.00 93.94 100 ALA A N 1
ATOM 775 C CA . ALA A 1 100 ? -9.076 -9.769 -4.480 1.00 93.94 100 ALA A CA 1
ATOM 776 C C . ALA A 1 100 ? -10.151 -9.659 -3.397 1.00 93.94 100 ALA A C 1
ATOM 778 O O . ALA A 1 100 ? -10.045 -10.288 -2.344 1.00 93.94 100 ALA A O 1
ATOM 779 N N . TYR A 1 101 ? -11.173 -8.856 -3.666 1.00 90.00 101 TYR A N 1
ATOM 780 C CA . TYR A 1 101 ? -12.299 -8.590 -2.780 1.00 90.00 101 TYR A CA 1
ATOM 781 C C . TYR A 1 101 ? -13.614 -8.773 -3.540 1.00 90.00 101 TYR A C 1
ATOM 783 O O . TYR A 1 101 ? -13.667 -8.649 -4.765 1.00 90.00 101 TYR A O 1
ATOM 791 N N . ARG A 1 102 ? -14.706 -9.039 -2.819 1.00 88.19 102 ARG A N 1
ATOM 792 C CA . ARG A 1 102 ? -16.041 -9.114 -3.421 1.00 88.19 102 ARG A CA 1
ATOM 793 C C . ARG A 1 102 ? -16.630 -7.709 -3.561 1.00 88.19 102 ARG A C 1
ATOM 795 O O . ARG A 1 102 ? -16.849 -7.009 -2.572 1.00 88.19 102 ARG A O 1
ATOM 802 N N . SER A 1 103 ? -16.884 -7.290 -4.794 1.00 84.62 103 SER A N 1
ATOM 803 C CA . SER A 1 103 ? -17.441 -5.978 -5.117 1.00 84.62 103 SER A CA 1
ATOM 804 C C . SER A 1 103 ? -18.836 -5.814 -4.528 1.00 84.62 103 SER A C 1
ATOM 806 O O . SER A 1 103 ? -19.717 -6.649 -4.721 1.00 84.62 103 SER A O 1
ATOM 808 N N . THR A 1 104 ? -19.095 -4.699 -3.846 1.00 79.44 104 THR A N 1
ATOM 809 C CA . THR A 1 104 ? -20.441 -4.420 -3.313 1.00 79.44 104 THR A CA 1
ATOM 810 C C . THR A 1 104 ? -21.455 -4.009 -4.379 1.00 79.44 104 THR A C 1
ATOM 812 O O . THR A 1 104 ? -22.645 -3.933 -4.072 1.00 79.44 104 THR A O 1
ATOM 815 N N . LYS A 1 105 ? -21.004 -3.732 -5.611 1.00 83.12 105 LYS A N 1
ATOM 816 C CA . LYS A 1 105 ? -21.859 -3.309 -6.730 1.00 83.12 105 LYS A CA 1
ATOM 817 C C . LYS A 1 105 ? -22.223 -4.465 -7.651 1.00 83.12 105 LYS A C 1
ATOM 819 O O . LYS A 1 105 ? -23.393 -4.631 -7.973 1.00 83.12 105 LYS A O 1
ATOM 824 N N . THR A 1 106 ? -21.223 -5.220 -8.095 1.00 85.19 106 THR A N 1
ATOM 825 C CA . THR A 1 106 ? -21.405 -6.333 -9.040 1.00 85.19 106 THR A CA 1
ATOM 826 C C . THR A 1 106 ? -21.606 -7.661 -8.321 1.00 85.19 106 THR A C 1
ATOM 828 O O . THR A 1 106 ? -22.107 -8.603 -8.920 1.00 85.19 106 THR A O 1
ATOM 831 N N . HIS A 1 107 ? -21.242 -7.735 -7.035 1.00 85.19 107 HIS A N 1
ATOM 832 C CA . HIS A 1 107 ? -21.104 -8.978 -6.278 1.00 85.19 107 HIS A CA 1
ATOM 833 C C . HIS A 1 107 ? -20.060 -9.941 -6.854 1.00 85.19 107 HIS A C 1
ATOM 835 O O . HIS A 1 107 ? -19.933 -11.041 -6.335 1.00 85.19 107 HIS A O 1
ATOM 841 N N . GLU A 1 108 ? -19.280 -9.547 -7.857 1.00 90.75 108 GLU A N 1
ATOM 842 C CA . GLU A 1 108 ? -18.202 -10.357 -8.425 1.00 90.75 108 GLU A CA 1
ATOM 843 C C . GLU A 1 108 ? -16.888 -10.131 -7.667 1.00 90.75 108 GLU A C 1
ATOM 845 O O . GLU A 1 108 ? -16.738 -9.152 -6.926 1.00 90.75 108 GLU A O 1
ATOM 850 N N . TRP A 1 109 ? -15.927 -11.036 -7.852 1.00 94.25 109 TRP A N 1
ATOM 851 C CA . TRP A 1 109 ? -14.559 -10.805 -7.403 1.00 94.25 109 TRP A CA 1
ATOM 852 C C . TRP A 1 109 ? -13.916 -9.715 -8.250 1.00 94.25 109 TRP A C 1
ATOM 854 O O . TRP A 1 109 ? -13.951 -9.764 -9.475 1.00 94.25 109 TRP A O 1
ATOM 864 N N . GLU A 1 110 ? -13.303 -8.744 -7.591 1.00 94.94 110 GLU A N 1
ATOM 865 C CA . GLU A 1 110 ? -12.514 -7.693 -8.215 1.00 94.94 110 GLU A CA 1
ATOM 866 C C . GLU A 1 110 ? -11.165 -7.589 -7.506 1.00 94.94 110 GLU A C 1
ATOM 868 O O . GLU A 1 110 ? -11.041 -7.857 -6.311 1.00 94.94 110 GLU A O 1
ATOM 873 N N . SER A 1 111 ? -10.135 -7.167 -8.228 1.00 94.25 111 SER A N 1
ATOM 874 C CA . SER A 1 111 ? -8.892 -6.729 -7.603 1.00 94.25 111 SER A CA 1
ATOM 875 C C . SER A 1 111 ? -8.298 -5.554 -8.350 1.00 94.25 111 SER A C 1
ATOM 877 O O . SER A 1 111 ? -8.467 -5.411 -9.563 1.00 94.25 111 SER A O 1
ATOM 879 N N . GLU A 1 112 ? -7.584 -4.713 -7.612 1.00 93.38 112 GLU A N 1
ATOM 880 C CA . GLU A 1 112 ? -6.756 -3.679 -8.202 1.00 93.38 112 GLU A CA 1
ATOM 881 C C . GLU A 1 112 ? -5.357 -4.217 -8.471 1.00 93.38 112 GLU A C 1
ATOM 883 O O . GLU A 1 112 ? -4.639 -4.640 -7.564 1.00 93.38 112 GLU A O 1
ATOM 888 N N . PHE A 1 113 ? -4.957 -4.160 -9.730 1.00 94.62 113 PHE A N 1
ATOM 889 C CA . PHE A 1 113 ? -3.627 -4.512 -10.187 1.00 94.62 113 PHE A CA 1
ATOM 890 C C . PHE A 1 113 ? -2.789 -3.248 -10.305 1.00 94.62 113 PHE A C 1
ATOM 892 O O . PHE A 1 113 ? -3.176 -2.311 -11.006 1.00 94.62 113 PHE A O 1
ATOM 899 N N . VAL A 1 114 ? -1.635 -3.236 -9.636 1.00 93.81 114 VAL A N 1
ATOM 900 C CA . VAL A 1 114 ? -0.671 -2.138 -9.719 1.00 93.81 114 VAL A CA 1
ATOM 901 C C . VAL A 1 114 ? 0.570 -2.621 -10.452 1.00 93.81 114 VAL A C 1
ATOM 903 O O . VAL A 1 114 ? 1.197 -3.605 -10.052 1.00 93.81 114 VAL A O 1
ATOM 906 N N . VAL A 1 115 ? 0.919 -1.914 -11.524 1.00 93.75 115 VAL A N 1
ATOM 907 C CA . VAL A 1 115 ? 2.094 -2.211 -12.347 1.00 93.75 115 VAL A CA 1
ATOM 908 C C . VAL A 1 115 ? 2.963 -0.976 -12.440 1.00 93.75 115 VAL A C 1
ATOM 910 O O . VAL A 1 115 ? 2.450 0.093 -12.755 1.00 93.75 115 VAL A O 1
ATOM 913 N N . ALA A 1 116 ? 4.266 -1.119 -12.226 1.00 92.31 116 ALA A N 1
ATOM 914 C CA . ALA A 1 116 ? 5.252 -0.087 -12.527 1.00 92.31 116 ALA A CA 1
ATOM 915 C C . ALA A 1 116 ? 6.206 -0.576 -13.621 1.00 92.31 116 ALA A C 1
ATOM 917 O O . ALA A 1 116 ? 6.611 -1.740 -13.621 1.00 92.31 116 ALA A O 1
ATOM 918 N N . VAL A 1 117 ? 6.552 0.299 -14.566 1.00 91.25 117 VAL A N 1
ATOM 919 C CA . VAL A 1 117 ? 7.449 -0.041 -15.678 1.00 91.25 117 VAL A CA 1
ATOM 920 C C . VAL A 1 117 ? 8.612 0.940 -15.740 1.00 91.25 117 VAL A C 1
ATOM 922 O O . VAL A 1 117 ? 8.413 2.156 -15.699 1.00 91.25 117 VAL A O 1
ATOM 925 N N . PHE A 1 118 ? 9.820 0.400 -15.880 1.00 90.69 118 PHE A N 1
ATOM 926 C CA . PHE A 1 118 ? 11.074 1.144 -15.906 1.00 90.69 118 PHE A CA 1
ATOM 927 C C . PHE A 1 118 ? 11.934 0.738 -17.104 1.00 90.69 118 PHE A C 1
ATOM 929 O O . PHE A 1 118 ? 11.760 -0.335 -17.677 1.00 90.69 118 PHE A O 1
ATOM 936 N N . GLU A 1 119 ? 12.877 1.590 -17.480 1.00 88.00 119 GLU A N 1
ATOM 937 C CA . GLU A 1 119 ? 13.880 1.310 -18.504 1.00 88.00 119 GLU A CA 1
ATOM 938 C C . GLU A 1 119 ? 15.074 0.577 -17.875 1.00 88.00 119 GLU A C 1
ATOM 940 O O . GLU A 1 119 ? 15.638 1.017 -16.866 1.00 88.00 119 GLU A O 1
ATOM 945 N N . GLN A 1 120 ? 15.475 -0.559 -18.449 1.00 87.19 120 GLN A N 1
ATOM 946 C CA . GLN A 1 120 ? 16.630 -1.313 -17.964 1.00 87.19 120 GLN A CA 1
ATOM 947 C C . GLN A 1 120 ? 17.929 -0.516 -18.085 1.00 87.19 120 GLN A C 1
ATOM 949 O O . GLN A 1 120 ? 18.163 0.192 -19.062 1.00 87.19 120 GLN A O 1
ATOM 954 N N . ASN A 1 121 ? 18.824 -0.708 -17.114 1.00 80.38 121 ASN A N 1
ATOM 955 C CA . ASN A 1 121 ? 20.219 -0.256 -17.172 1.00 80.38 121 ASN A CA 1
ATOM 956 C C . ASN A 1 121 ? 20.428 1.264 -17.351 1.00 80.38 121 ASN A C 1
ATOM 958 O O . ASN A 1 121 ? 21.482 1.685 -17.827 1.00 80.38 121 ASN A O 1
ATOM 962 N N . THR A 1 122 ? 19.465 2.105 -16.959 1.00 80.44 122 THR A N 1
ATOM 963 C CA . THR A 1 122 ? 19.623 3.572 -17.029 1.00 80.44 122 THR A CA 1
ATOM 964 C C . THR A 1 122 ? 20.229 4.193 -15.775 1.00 80.44 122 THR A C 1
ATOM 966 O O . THR A 1 122 ? 20.676 5.340 -15.822 1.00 80.44 122 THR A O 1
ATOM 969 N N . GLY A 1 123 ? 20.250 3.461 -14.658 1.00 72.75 123 GLY A N 1
ATOM 970 C CA . GLY A 1 123 ? 20.864 3.924 -13.416 1.00 72.75 123 GLY A CA 1
ATOM 971 C C . GLY A 1 123 ? 22.375 4.065 -13.564 1.00 72.75 123 GLY A C 1
ATOM 972 O O . GLY A 1 123 ? 23.057 3.115 -13.949 1.00 72.75 123 GLY A O 1
ATOM 973 N N . ARG A 1 124 ? 22.912 5.249 -13.255 1.00 73.12 124 ARG A N 1
ATOM 974 C CA . ARG A 1 124 ? 24.362 5.486 -13.191 1.00 73.12 124 ARG A CA 1
ATOM 975 C C . ARG A 1 124 ? 24.895 5.149 -11.808 1.00 73.12 124 ARG A C 1
ATOM 977 O O . ARG A 1 124 ? 24.194 5.329 -10.820 1.00 73.12 124 ARG A O 1
ATOM 984 N N . ASP A 1 125 ? 26.127 4.652 -11.761 1.00 76.75 125 ASP A N 1
ATOM 985 C CA . ASP A 1 125 ? 26.883 4.418 -10.526 1.00 76.75 125 ASP A CA 1
ATOM 986 C C . ASP A 1 125 ? 26.182 3.517 -9.494 1.00 76.75 125 ASP A C 1
ATOM 988 O O . ASP A 1 125 ? 26.468 3.584 -8.301 1.00 76.75 125 ASP A O 1
ATOM 992 N N . VAL A 1 126 ? 25.303 2.612 -9.948 1.00 81.38 126 VAL A N 1
ATOM 993 C CA . VAL A 1 126 ? 24.538 1.692 -9.083 1.00 81.38 126 VAL A CA 1
ATOM 994 C C . VAL A 1 126 ? 25.453 0.937 -8.120 1.00 81.38 126 VAL A C 1
ATOM 996 O O . VAL A 1 126 ? 25.152 0.834 -6.937 1.00 81.38 126 VAL A O 1
ATOM 999 N N . SER A 1 127 ? 26.603 0.451 -8.592 1.00 83.56 127 SER A N 1
ATOM 1000 C CA . SER A 1 127 ? 27.574 -0.249 -7.743 1.00 83.56 127 SER A CA 1
ATOM 1001 C C . SER A 1 127 ? 28.179 0.648 -6.660 1.00 83.56 127 SER A C 1
ATOM 1003 O O . SER A 1 127 ? 28.387 0.176 -5.548 1.00 83.56 127 SER A O 1
ATOM 1005 N N . ALA A 1 128 ? 28.438 1.924 -6.962 1.00 84.00 128 ALA A N 1
ATOM 1006 C CA . ALA A 1 128 ? 28.978 2.868 -5.988 1.00 84.00 128 ALA A CA 1
ATOM 1007 C C . ALA A 1 128 ? 27.931 3.216 -4.923 1.00 84.00 128 ALA A C 1
ATOM 1009 O O . ALA A 1 128 ? 28.250 3.213 -3.741 1.00 84.00 128 ALA A O 1
ATOM 1010 N N . VAL A 1 129 ? 26.672 3.425 -5.324 1.00 85.12 129 VAL A N 1
ATOM 1011 C CA . VAL A 1 129 ? 25.573 3.671 -4.376 1.00 85.12 129 VAL A CA 1
ATOM 1012 C C . VAL A 1 129 ? 25.310 2.439 -3.505 1.00 85.12 129 VAL A C 1
ATOM 1014 O O . VAL A 1 129 ? 25.092 2.570 -2.306 1.00 85.12 129 VAL A O 1
ATOM 1017 N N . VAL A 1 130 ? 25.370 1.231 -4.073 1.00 87.12 130 VAL A N 1
ATOM 1018 C CA . VAL A 1 130 ? 25.240 -0.017 -3.302 1.00 87.12 130 VAL A CA 1
ATOM 1019 C C . VAL A 1 130 ? 26.358 -0.147 -2.268 1.00 87.12 130 VAL A C 1
ATOM 1021 O O . VAL A 1 130 ? 26.064 -0.471 -1.120 1.00 87.12 130 VAL A O 1
ATOM 1024 N N . ALA A 1 131 ? 27.607 0.128 -2.653 1.00 85.94 131 ALA A N 1
ATOM 1025 C CA . ALA A 1 131 ? 28.749 0.082 -1.742 1.00 85.94 131 ALA A CA 1
ATOM 1026 C C . ALA A 1 131 ? 28.631 1.126 -0.618 1.00 85.94 131 ALA A C 1
ATOM 1028 O O . ALA A 1 131 ? 28.809 0.783 0.548 1.00 85.94 131 ALA A O 1
ATOM 1029 N N . ASP A 1 132 ? 28.260 2.364 -0.957 1.00 85.44 132 ASP A N 1
ATOM 1030 C CA . ASP A 1 132 ? 28.054 3.451 0.007 1.00 85.44 132 ASP A CA 1
ATOM 1031 C C . ASP A 1 132 ? 26.938 3.119 1.013 1.00 85.44 132 ASP A C 1
ATOM 1033 O O . ASP A 1 132 ? 27.122 3.257 2.223 1.00 85.44 132 ASP A O 1
ATOM 1037 N N . ILE A 1 133 ? 25.803 2.587 0.538 1.00 86.19 133 ILE A N 1
ATOM 1038 C CA . ILE A 1 133 ? 24.721 2.130 1.420 1.00 86.19 133 ILE A CA 1
ATOM 1039 C C . ILE A 1 133 ? 25.214 1.001 2.325 1.00 86.19 133 ILE A C 1
ATOM 1041 O O . ILE A 1 133 ? 24.992 1.082 3.530 1.00 86.19 133 ILE A O 1
ATOM 1045 N N . ALA A 1 134 ? 25.866 -0.030 1.771 1.00 87.31 134 ALA A N 1
ATOM 1046 C CA . ALA A 1 134 ? 26.350 -1.185 2.530 1.00 87.31 134 ALA A CA 1
ATOM 1047 C C . ALA A 1 134 ? 27.314 -0.772 3.656 1.00 87.31 134 ALA A C 1
ATOM 1049 O O . ALA A 1 134 ? 27.169 -1.245 4.786 1.00 87.31 134 ALA A O 1
ATOM 1050 N N . GLU A 1 135 ? 28.230 0.158 3.373 1.00 86.75 135 GLU A N 1
ATOM 1051 C CA . GLU A 1 135 ? 29.144 0.735 4.359 1.00 86.75 135 GLU A CA 1
ATOM 1052 C C . GLU A 1 135 ? 28.387 1.498 5.456 1.00 86.75 135 GLU A C 1
ATOM 1054 O O . GLU A 1 135 ? 28.596 1.238 6.642 1.00 86.75 135 GLU A O 1
ATOM 1059 N N . LYS A 1 136 ? 27.452 2.386 5.085 1.00 83.88 13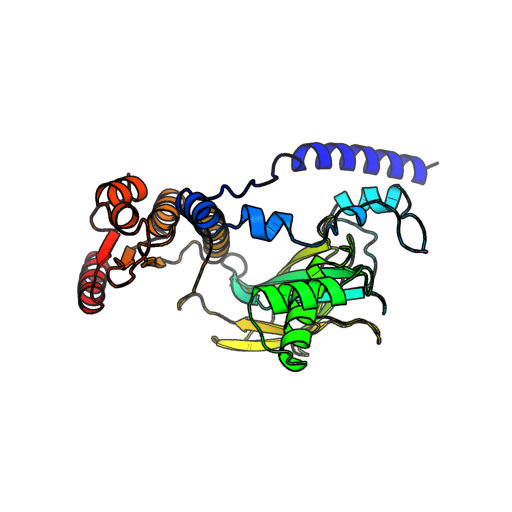6 LYS A N 1
ATOM 1060 C CA . LYS A 1 136 ? 26.683 3.196 6.050 1.00 83.88 136 LYS A CA 1
ATOM 1061 C C . LYS A 1 136 ? 25.808 2.362 6.982 1.00 83.88 136 LYS A C 1
ATOM 1063 O O . LYS A 1 136 ? 25.628 2.743 8.137 1.00 83.88 136 LYS A O 1
ATOM 1068 N N . ILE A 1 137 ? 25.265 1.238 6.511 1.00 85.31 137 ILE A N 1
ATOM 1069 C CA . ILE A 1 137 ? 24.482 0.323 7.359 1.00 85.31 137 ILE A CA 1
ATOM 1070 C C . ILE A 1 137 ? 25.351 -0.705 8.097 1.00 85.31 137 ILE A C 1
ATOM 1072 O O . ILE A 1 137 ? 24.815 -1.566 8.794 1.00 85.31 137 ILE A O 1
ATOM 1076 N N . GLY A 1 138 ? 26.681 -0.606 7.975 1.00 84.06 138 GLY A N 1
ATOM 1077 C CA . GLY A 1 138 ? 27.639 -1.439 8.697 1.00 84.06 138 GLY A CA 1
ATOM 1078 C C . GLY A 1 138 ? 27.619 -2.906 8.275 1.00 84.06 138 GLY A C 1
ATOM 1079 O O . GLY A 1 138 ? 27.956 -3.777 9.079 1.00 84.06 138 GLY A O 1
ATOM 1080 N N . LEU A 1 139 ? 27.198 -3.205 7.043 1.00 83.69 139 LEU A N 1
ATOM 1081 C CA . LEU A 1 139 ? 27.260 -4.569 6.534 1.00 83.69 139 LEU A CA 1
ATOM 1082 C C . LEU A 1 139 ? 28.712 -4.949 6.252 1.00 83.69 139 LEU A C 1
ATOM 1084 O O . LEU A 1 139 ? 29.474 -4.197 5.645 1.00 83.69 139 LEU A O 1
ATOM 1088 N N . ALA A 1 140 ? 29.087 -6.158 6.669 1.00 76.31 140 ALA A N 1
ATOM 1089 C CA . ALA A 1 140 ? 30.315 -6.772 6.190 1.00 76.31 140 ALA A CA 1
ATOM 1090 C C . ALA A 1 140 ? 30.254 -6.920 4.661 1.00 76.31 140 ALA A C 1
ATOM 1092 O O . ALA A 1 140 ? 29.167 -7.001 4.088 1.00 76.31 140 ALA A O 1
ATOM 1093 N N . LYS A 1 141 ? 31.424 -6.988 4.012 1.00 75.94 141 LYS A N 1
ATOM 1094 C CA . LYS A 1 141 ? 31.530 -7.280 2.576 1.00 75.94 141 LYS A CA 1
ATOM 1095 C C . LYS A 1 141 ? 30.979 -8.678 2.300 1.00 75.94 141 LYS A C 1
ATOM 1097 O O . LYS A 1 141 ? 31.702 -9.667 2.395 1.00 75.94 141 LYS A O 1
ATOM 1102 N N . ASP A 1 142 ? 29.690 -8.728 2.011 1.00 84.38 142 ASP A N 1
ATOM 1103 C CA . ASP A 1 142 ? 28.920 -9.917 1.694 1.00 84.38 142 ASP A CA 1
ATOM 1104 C C . ASP A 1 142 ? 28.212 -9.687 0.361 1.00 84.38 142 ASP A C 1
ATOM 1106 O O . ASP A 1 142 ? 27.347 -8.818 0.221 1.00 84.38 142 ASP A O 1
ATOM 1110 N N . GLU A 1 143 ? 28.580 -10.500 -0.621 1.00 86.62 143 GLU A N 1
ATOM 1111 C CA . GLU A 1 143 ? 28.053 -10.424 -1.977 1.00 86.62 143 GLU A CA 1
ATOM 1112 C C . GLU A 1 143 ? 26.533 -10.657 -2.014 1.00 86.62 143 GLU A C 1
ATOM 1114 O O . GLU A 1 143 ? 25.826 -10.015 -2.794 1.00 86.62 143 GLU A O 1
ATOM 1119 N N . ALA A 1 144 ? 25.995 -11.514 -1.137 1.00 88.12 144 ALA A N 1
ATOM 1120 C CA . ALA A 1 144 ? 24.559 -11.785 -1.082 1.00 88.12 144 ALA A CA 1
ATOM 1121 C C . ALA A 1 144 ? 23.767 -10.576 -0.550 1.00 88.12 144 ALA A C 1
ATOM 1123 O O . ALA A 1 144 ? 22.692 -10.235 -1.071 1.00 88.12 144 ALA A O 1
ATOM 1124 N N . ALA A 1 145 ? 24.306 -9.900 0.466 1.00 85.44 145 ALA A N 1
ATOM 1125 C CA . ALA A 1 145 ? 23.734 -8.674 1.000 1.00 85.44 145 ALA A CA 1
ATOM 1126 C C . ALA A 1 145 ? 23.803 -7.529 -0.025 1.00 85.44 145 ALA A C 1
ATOM 1128 O O . ALA A 1 145 ? 22.784 -6.886 -0.291 1.00 85.44 145 ALA A O 1
ATOM 1129 N N . GLU A 1 146 ? 24.950 -7.329 -0.679 1.00 87.56 146 GLU A N 1
ATOM 1130 C CA . GLU A 1 146 ? 25.114 -6.321 -1.735 1.00 87.56 146 GLU A CA 1
ATOM 1131 C C . GLU A 1 146 ? 24.181 -6.571 -2.930 1.00 87.56 146 GLU A C 1
ATOM 1133 O O . GLU A 1 146 ? 23.546 -5.638 -3.431 1.00 87.56 146 GLU A O 1
ATOM 1138 N N . ALA A 1 147 ? 24.018 -7.827 -3.358 1.00 87.75 147 ALA A N 1
ATOM 1139 C CA . ALA A 1 147 ? 23.067 -8.197 -4.407 1.00 87.75 147 ALA A CA 1
ATOM 1140 C C . ALA A 1 147 ? 21.617 -7.876 -4.006 1.00 87.75 147 ALA A C 1
ATOM 1142 O O . ALA A 1 147 ? 20.818 -7.419 -4.829 1.00 87.75 147 ALA A O 1
ATOM 1143 N N . THR A 1 148 ? 21.275 -8.061 -2.728 1.00 87.31 148 THR A N 1
ATOM 1144 C CA . THR A 1 148 ? 19.954 -7.713 -2.195 1.00 87.31 148 THR A CA 1
ATOM 1145 C C . THR A 1 148 ? 19.724 -6.204 -2.189 1.00 87.31 148 THR A C 1
ATOM 1147 O O . THR A 1 148 ? 18.654 -5.761 -2.614 1.00 87.31 148 THR A O 1
ATOM 1150 N N . ILE A 1 149 ? 20.711 -5.417 -1.751 1.00 87.94 149 ILE A N 1
ATOM 1151 C CA . ILE A 1 149 ? 20.648 -3.948 -1.784 1.00 87.94 149 ILE A CA 1
ATOM 1152 C C . ILE A 1 149 ? 20.480 -3.480 -3.224 1.00 87.94 149 ILE A C 1
ATOM 1154 O O . ILE A 1 149 ? 19.540 -2.742 -3.513 1.00 87.94 149 ILE A O 1
ATOM 1158 N N . ARG A 1 150 ? 21.325 -3.976 -4.137 1.00 88.19 150 ARG A N 1
ATOM 1159 C CA . ARG A 1 150 ? 21.252 -3.659 -5.566 1.00 88.19 150 ARG A CA 1
ATOM 1160 C C . ARG A 1 150 ? 19.852 -3.904 -6.106 1.00 88.19 150 ARG A C 1
ATOM 1162 O O . ARG A 1 150 ? 19.227 -2.972 -6.592 1.00 88.19 150 ARG A O 1
ATOM 1169 N N . ARG A 1 151 ? 19.322 -5.119 -5.938 1.00 83.81 151 ARG A N 1
ATOM 1170 C CA . ARG A 1 151 ? 17.985 -5.496 -6.419 1.00 83.81 151 ARG A CA 1
ATOM 1171 C C . ARG A 1 151 ? 16.877 -4.577 -5.895 1.00 83.81 151 ARG A C 1
ATOM 1173 O O . ARG A 1 151 ? 15.941 -4.285 -6.631 1.00 83.81 151 ARG A O 1
ATOM 1180 N N . ARG A 1 152 ? 16.954 -4.146 -4.632 1.00 85.88 152 ARG A N 1
ATOM 1181 C CA . ARG A 1 152 ? 15.954 -3.251 -4.018 1.00 85.88 152 ARG A CA 1
ATOM 1182 C C . ARG A 1 152 ? 16.102 -1.800 -4.471 1.00 85.88 152 ARG A C 1
ATOM 1184 O O . ARG A 1 152 ? 15.102 -1.096 -4.545 1.00 85.88 152 ARG A O 1
ATOM 1191 N N . LEU A 1 153 ? 17.325 -1.367 -4.765 1.00 84.94 153 LEU A N 1
ATOM 1192 C CA . LEU A 1 153 ? 17.639 0.002 -5.158 1.00 84.94 153 LEU A CA 1
ATOM 1193 C C . LEU A 1 153 ? 17.400 0.257 -6.650 1.00 84.94 153 LEU A C 1
ATOM 1195 O O . LEU A 1 153 ? 16.969 1.346 -7.016 1.00 84.94 153 LEU A O 1
ATOM 1199 N N . THR A 1 154 ? 17.649 -0.744 -7.499 1.00 82.56 154 THR A N 1
ATOM 1200 C CA . THR A 1 154 ? 17.585 -0.653 -8.965 1.00 82.56 154 THR A CA 1
ATOM 1201 C C . THR A 1 154 ? 16.391 0.160 -9.502 1.00 82.56 154 THR A C 1
ATOM 1203 O O . THR A 1 154 ? 16.647 1.106 -10.243 1.00 82.56 154 THR A O 1
ATOM 1206 N N . PRO A 1 155 ? 15.129 -0.062 -9.089 1.00 78.44 155 PRO A N 1
ATOM 1207 C CA . PRO A 1 155 ? 13.984 0.689 -9.625 1.00 78.44 155 PRO A CA 1
ATOM 1208 C C . PRO A 1 155 ? 14.005 2.181 -9.297 1.00 78.44 155 PRO A C 1
ATOM 1210 O O . PRO A 1 155 ? 13.524 2.989 -10.082 1.00 78.44 155 PRO A O 1
ATOM 1213 N N . PHE A 1 156 ? 14.576 2.564 -8.152 1.00 82.12 156 PHE A N 1
ATOM 1214 C CA . PHE A 1 156 ? 14.711 3.970 -7.755 1.00 82.12 156 PHE A CA 1
ATOM 1215 C C . PHE A 1 156 ? 15.786 4.701 -8.560 1.00 82.12 156 PHE A C 1
ATOM 1217 O O . PHE A 1 156 ? 15.822 5.929 -8.571 1.00 82.12 156 PHE A O 1
ATOM 1224 N N . MET A 1 157 ? 16.665 3.950 -9.226 1.00 80.88 157 MET A N 1
ATOM 1225 C CA . MET A 1 157 ? 17.727 4.480 -10.077 1.00 80.88 157 MET A CA 1
ATOM 1226 C C . MET A 1 157 ? 17.384 4.401 -11.567 1.00 80.88 157 MET A C 1
ATOM 1228 O O . MET A 1 157 ? 18.147 4.900 -12.394 1.00 80.88 157 MET A O 1
ATOM 1232 N N . GLN A 1 158 ? 16.275 3.760 -11.933 1.00 82.38 158 GLN A N 1
ATOM 1233 C CA . GLN A 1 158 ? 15.872 3.586 -13.322 1.00 82.38 158 GLN A CA 1
ATOM 1234 C C . GLN A 1 158 ? 14.905 4.674 -13.784 1.00 82.38 158 GLN A C 1
ATOM 1236 O O . GLN A 1 158 ? 14.116 5.218 -13.012 1.00 82.38 158 GLN A O 1
ATOM 1241 N N . ASN A 1 159 ? 14.934 4.958 -15.086 1.00 82.69 159 ASN A N 1
ATOM 1242 C CA . ASN A 1 159 ? 13.959 5.839 -15.701 1.00 82.69 159 ASN A CA 1
ATOM 1243 C C . ASN A 1 159 ? 12.600 5.152 -15.696 1.00 82.69 159 ASN A C 1
ATOM 1245 O O . ASN A 1 159 ? 12.457 4.008 -16.118 1.00 82.69 159 ASN A O 1
ATOM 1249 N N . ILE A 1 160 ? 11.587 5.883 -15.268 1.00 84.44 160 ILE A N 1
ATOM 1250 C CA . ILE A 1 160 ? 10.197 5.454 -15.335 1.00 84.44 160 ILE A CA 1
ATOM 1251 C C . ILE A 1 160 ? 9.728 5.502 -16.798 1.00 84.44 160 ILE A C 1
ATOM 1253 O O . ILE A 1 160 ? 10.055 6.444 -17.522 1.00 84.44 160 ILE A O 1
ATOM 1257 N N . LEU A 1 161 ? 8.926 4.521 -17.230 1.00 82.38 161 LEU A N 1
ATOM 1258 C CA . LEU A 1 161 ? 8.384 4.436 -18.590 1.00 82.38 161 LEU A CA 1
ATOM 1259 C C . LEU A 1 161 ? 6.854 4.635 -18.633 1.00 82.38 161 LEU A C 1
ATOM 1261 O O . LEU A 1 161 ? 6.091 3.686 -18.439 1.00 82.38 161 LEU A O 1
ATOM 1265 N N . PRO A 1 162 ? 6.373 5.849 -18.960 1.00 82.25 162 PRO A N 1
ATOM 1266 C CA . PRO A 1 162 ? 4.953 6.131 -19.156 1.00 82.25 162 PRO A CA 1
ATOM 1267 C C . PRO A 1 162 ? 4.329 5.403 -20.351 1.00 82.25 162 PRO A C 1
ATOM 1269 O O . PRO A 1 162 ? 4.988 5.104 -21.350 1.00 82.25 162 PRO A O 1
ATOM 1272 N N . GLY A 1 163 ? 3.010 5.203 -20.303 1.00 81.50 163 GLY A N 1
ATOM 1273 C CA . GLY A 1 163 ? 2.220 4.759 -21.454 1.00 81.50 163 GLY A CA 1
ATOM 1274 C C . GLY A 1 163 ? 2.412 3.292 -21.853 1.00 81.50 163 GLY A C 1
ATOM 1275 O O . GLY A 1 163 ? 1.976 2.899 -22.941 1.00 81.50 163 GLY A O 1
ATOM 1276 N N . ARG A 1 164 ? 3.072 2.489 -21.010 1.00 86.62 164 ARG A N 1
ATOM 1277 C CA . ARG A 1 164 ? 3.282 1.052 -21.218 1.00 86.62 164 ARG A CA 1
ATOM 1278 C C . ARG A 1 164 ? 2.072 0.251 -20.747 1.00 86.62 164 ARG A C 1
ATOM 1280 O O . ARG A 1 164 ? 1.518 0.552 -19.694 1.00 86.62 164 ARG A O 1
ATOM 1287 N N . ALA A 1 165 ? 1.675 -0.751 -21.527 1.00 91.56 165 ALA A N 1
ATOM 1288 C CA . ALA A 1 165 ? 0.658 -1.730 -21.153 1.00 91.56 165 ALA A CA 1
ATOM 1289 C C . ALA A 1 165 ? 1.289 -3.118 -21.004 1.00 91.56 165 ALA A C 1
ATOM 1291 O O . ALA A 1 165 ? 2.160 -3.488 -21.793 1.00 91.56 165 ALA A O 1
ATOM 1292 N N . VAL A 1 166 ? 0.821 -3.882 -20.019 1.00 93.94 166 VAL A N 1
ATOM 1293 C CA . VAL A 1 166 ? 1.339 -5.215 -19.685 1.00 93.94 166 VAL A CA 1
ATOM 1294 C C . VAL A 1 166 ? 0.211 -6.227 -19.783 1.00 93.94 166 VAL A C 1
ATOM 1296 O O . VAL A 1 166 ? -0.849 -6.036 -19.193 1.00 93.94 166 VAL A O 1
ATOM 1299 N N . ASN A 1 167 ? 0.429 -7.311 -20.525 1.00 95.50 167 ASN A N 1
ATOM 1300 C CA . ASN A 1 167 ? -0.480 -8.452 -20.490 1.00 95.50 167 ASN A CA 1
ATOM 1301 C C . ASN A 1 167 ? -0.039 -9.400 -19.373 1.00 95.50 167 ASN A C 1
ATOM 1303 O O . ASN A 1 167 ? 1.152 -9.652 -19.215 1.00 95.50 167 ASN A O 1
ATOM 1307 N N . VAL A 1 168 ? -0.986 -9.943 -18.622 1.00 97.00 168 VAL A N 1
ATOM 1308 C CA . VAL A 1 168 ? -0.748 -10.850 -17.499 1.00 97.00 168 VAL A CA 1
ATOM 1309 C C . VAL A 1 168 ? -1.565 -12.115 -17.720 1.00 97.00 168 VAL A C 1
ATOM 1311 O O . VAL A 1 168 ? -2.751 -12.044 -18.034 1.00 97.00 168 VAL A O 1
ATOM 1314 N N . ASP A 1 169 ? -0.926 -13.270 -17.576 1.00 97.44 169 ASP A N 1
ATOM 1315 C CA . ASP A 1 169 ? -1.609 -14.551 -17.429 1.00 97.44 169 ASP A CA 1
ATOM 1316 C C . ASP A 1 169 ? -1.998 -14.725 -15.957 1.00 97.44 169 ASP A C 1
ATOM 1318 O O . ASP A 1 169 ? -1.137 -14.917 -15.090 1.00 97.44 169 ASP A O 1
ATOM 1322 N N . PHE A 1 170 ? -3.293 -14.596 -15.676 1.00 96.94 170 PHE A N 1
ATOM 1323 C CA . PHE A 1 170 ? -3.853 -14.694 -14.337 1.00 96.94 170 PHE A CA 1
ATOM 1324 C C . PHE A 1 170 ? -4.125 -16.159 -13.997 1.00 96.94 170 PHE A C 1
ATOM 1326 O O . PHE A 1 170 ? -5.158 -16.725 -14.364 1.00 96.94 170 PHE A O 1
ATOM 1333 N N . GLY A 1 171 ? -3.167 -16.809 -13.330 1.00 93.06 171 GLY A N 1
ATOM 1334 C CA . GLY A 1 171 ? -3.315 -18.181 -12.841 1.00 93.06 171 GLY A CA 1
ATOM 1335 C C . GLY A 1 171 ? -3.643 -19.233 -13.903 1.00 93.06 171 GLY A C 1
ATOM 1336 O O . GLY A 1 171 ? -4.244 -20.249 -13.550 1.00 93.06 171 GLY A O 1
ATOM 1337 N N . ARG A 1 172 ? -3.312 -19.004 -15.186 1.00 92.38 172 ARG A N 1
ATOM 1338 C CA . ARG A 1 172 ? -3.740 -19.826 -16.339 1.00 92.38 172 ARG A CA 1
ATOM 1339 C C . ARG A 1 172 ? -5.257 -19.887 -16.539 1.00 92.38 172 ARG A C 1
ATOM 1341 O O . ARG A 1 172 ? -5.753 -20.798 -17.200 1.00 92.38 172 ARG A O 1
ATOM 1348 N N . ARG A 1 173 ? -5.998 -18.947 -15.950 1.00 90.94 173 ARG A N 1
ATOM 1349 C CA . ARG A 1 173 ? -7.464 -18.861 -16.028 1.00 90.94 173 ARG A CA 1
ATOM 1350 C C . ARG A 1 173 ? -7.889 -17.875 -17.103 1.00 90.94 173 ARG A C 1
ATOM 1352 O O . ARG A 1 173 ? -8.764 -18.177 -17.907 1.00 90.94 173 ARG A O 1
ATOM 1359 N N . GLU A 1 174 ? -7.242 -16.717 -17.140 1.00 94.31 174 GLU A N 1
ATOM 1360 C CA . GLU A 1 174 ? -7.573 -15.636 -18.061 1.00 94.31 174 GLU A CA 1
ATOM 1361 C C . GLU A 1 174 ? -6.356 -14.766 -18.380 1.00 94.31 174 GLU A C 1
ATOM 1363 O O . GLU A 1 174 ? -5.336 -14.799 -17.691 1.00 94.31 174 GLU A O 1
ATOM 1368 N N . LYS A 1 175 ? -6.473 -13.963 -19.440 1.00 95.94 175 LYS A N 1
ATOM 1369 C CA . LYS A 1 175 ? -5.467 -12.965 -19.801 1.00 95.94 175 LYS A CA 1
ATOM 1370 C C . LYS A 1 175 ? -5.987 -11.577 -19.467 1.00 95.94 175 LYS A C 1
ATOM 1372 O O . LYS A 1 175 ? -6.972 -11.130 -20.050 1.00 95.94 175 LYS A O 1
ATOM 1377 N N . LEU A 1 176 ? -5.281 -10.885 -18.585 1.00 95.06 176 LEU A N 1
ATOM 1378 C CA . LEU A 1 176 ? -5.563 -9.509 -18.202 1.00 95.06 176 LEU A CA 1
ATOM 1379 C C . LEU A 1 176 ? -4.663 -8.561 -18.991 1.00 95.06 176 LEU A C 1
ATOM 1381 O O . LEU A 1 176 ? -3.472 -8.816 -19.152 1.00 95.06 176 LEU A O 1
ATOM 1385 N N . LYS A 1 177 ? -5.216 -7.447 -19.468 1.00 93.94 177 LYS A N 1
ATOM 1386 C CA . LYS A 1 177 ? -4.435 -6.337 -20.024 1.00 93.94 177 LYS A CA 1
ATOM 1387 C C . LYS A 1 177 ? -4.448 -5.195 -19.017 1.00 93.94 177 LYS A C 1
ATOM 1389 O O . LYS A 1 177 ? -5.520 -4.685 -18.714 1.00 93.94 177 LYS A O 1
ATOM 1394 N N . LEU A 1 178 ? -3.278 -4.810 -18.522 1.00 92.94 178 LEU A N 1
ATOM 1395 C CA . LEU A 1 178 ? -3.079 -3.765 -17.519 1.00 92.94 178 LEU A CA 1
ATOM 1396 C C . LEU A 1 178 ? -2.456 -2.522 -18.159 1.00 92.94 178 LEU A C 1
ATOM 1398 O O . LEU A 1 178 ? -1.637 -2.628 -19.080 1.00 92.94 178 LEU A O 1
ATOM 1402 N N . GLY A 1 179 ? -2.842 -1.345 -17.675 1.00 86.00 179 GLY A N 1
ATOM 1403 C CA . GLY A 1 179 ? -2.432 -0.061 -18.225 1.00 86.00 179 GLY A CA 1
ATOM 1404 C C . GLY A 1 179 ? -3.195 0.361 -19.492 1.00 86.00 179 GLY A C 1
ATOM 1405 O O . GLY A 1 179 ? -4.195 -0.252 -19.877 1.00 86.00 179 GLY A O 1
ATOM 1406 N N . PRO A 1 180 ? -2.725 1.417 -20.179 1.00 85.62 180 PRO A N 1
ATOM 1407 C CA . PRO A 1 180 ? -1.393 2.007 -20.042 1.00 85.62 180 PRO A CA 1
ATOM 1408 C C . PRO A 1 180 ? -1.171 2.822 -18.756 1.00 85.62 180 PRO A C 1
ATOM 1410 O O . PRO A 1 180 ? -2.074 3.510 -18.284 1.00 85.62 180 PRO A O 1
ATOM 1413 N N . GLY A 1 181 ? 0.051 2.766 -18.211 1.00 75.88 181 GLY A N 1
ATOM 1414 C CA . GLY A 1 181 ? 0.459 3.569 -17.049 1.00 75.88 181 GLY A CA 1
ATOM 1415 C C . GLY A 1 181 ? 0.557 5.075 -17.337 1.00 75.88 181 GLY A C 1
ATOM 1416 O O . GLY A 1 181 ? 0.794 5.489 -18.476 1.00 75.88 181 GLY A O 1
ATOM 1417 N N . GLY A 1 182 ? 0.385 5.900 -16.298 1.00 73.00 182 GLY A N 1
ATOM 1418 C CA . GLY A 1 182 ? 0.472 7.366 -16.373 1.00 73.00 182 GLY A CA 1
ATOM 1419 C C . GLY A 1 182 ? 1.910 7.901 -16.457 1.00 73.00 182 GLY A C 1
ATOM 1420 O O . GLY A 1 182 ? 2.855 7.151 -16.692 1.00 73.00 182 GLY A O 1
ATOM 1421 N N . ARG A 1 183 ? 2.115 9.211 -16.238 1.00 71.75 183 ARG A N 1
ATOM 1422 C CA . ARG A 1 183 ? 3.458 9.851 -16.279 1.00 71.75 183 ARG A CA 1
ATOM 1423 C C . ARG A 1 183 ? 4.422 9.358 -15.199 1.00 71.75 183 ARG A C 1
ATOM 1425 O O . ARG A 1 183 ? 5.629 9.465 -15.359 1.00 71.75 183 ARG A O 1
ATOM 1432 N N . ASN A 1 184 ? 3.885 8.811 -14.117 1.00 74.12 184 ASN A N 1
ATOM 1433 C CA . ASN A 1 184 ? 4.650 8.123 -13.083 1.00 74.12 184 ASN A CA 1
ATOM 1434 C C . ASN A 1 184 ? 5.000 6.674 -13.469 1.00 74.12 184 ASN A C 1
ATOM 1436 O O . ASN A 1 184 ? 5.539 5.961 -12.633 1.00 74.12 184 ASN A O 1
ATOM 1440 N N . GLY A 1 185 ? 4.677 6.232 -14.696 1.00 78.12 185 GLY A N 1
ATOM 1441 C CA . GLY A 1 185 ? 4.907 4.872 -15.204 1.00 78.12 185 GLY A CA 1
ATOM 1442 C C . GLY A 1 185 ? 4.189 3.788 -14.413 1.00 78.12 185 GLY A C 1
ATOM 1443 O O . GLY A 1 185 ? 4.512 2.613 -14.568 1.00 78.12 185 GLY A O 1
ATOM 1444 N N . ILE A 1 186 ? 3.218 4.187 -13.587 1.00 85.56 186 ILE A N 1
ATOM 1445 C CA . ILE A 1 186 ? 2.390 3.294 -12.791 1.00 85.56 186 ILE A CA 1
ATOM 1446 C C . ILE A 1 186 ? 1.014 3.201 -13.451 1.00 85.56 186 ILE A C 1
ATOM 1448 O O . ILE A 1 186 ? 0.420 4.219 -13.824 1.00 85.56 186 ILE A O 1
ATOM 1452 N N . SER A 1 187 ? 0.502 1.982 -13.591 1.00 89.31 187 SER A N 1
ATOM 1453 C CA . SER A 1 187 ? -0.916 1.727 -13.832 1.00 89.31 187 SER A CA 1
ATOM 1454 C C . SER A 1 187 ? -1.576 1.173 -12.571 1.00 89.31 187 SER A C 1
ATOM 1456 O O . SER A 1 187 ? -0.936 0.496 -11.767 1.00 89.31 187 SER A O 1
ATOM 1458 N N . SER A 1 188 ? -2.851 1.508 -12.395 1.00 90.94 188 SER A N 1
ATOM 1459 C CA . SER A 1 188 ? -3.739 0.979 -11.362 1.00 90.94 188 SER A CA 1
ATOM 1460 C C . SER A 1 188 ? -5.049 0.625 -12.062 1.00 90.94 188 SER A C 1
ATOM 1462 O O . SER A 1 188 ? -5.729 1.496 -12.609 1.00 90.94 188 SER A O 1
ATOM 1464 N N . ASP A 1 189 ? -5.341 -0.669 -12.132 1.00 91.38 189 ASP A N 1
ATOM 1465 C CA . ASP A 1 189 ? -6.419 -1.236 -12.936 1.00 91.38 189 ASP A CA 1
ATOM 1466 C C . ASP A 1 189 ? -7.308 -2.118 -12.058 1.00 91.38 189 ASP A C 1
ATOM 1468 O O . ASP A 1 189 ? -6.851 -3.145 -11.560 1.00 91.38 189 ASP A O 1
ATOM 1472 N N . ILE A 1 190 ? -8.588 -1.774 -11.912 1.00 92.12 190 ILE A N 1
ATOM 1473 C CA . ILE A 1 190 ? -9.569 -2.686 -11.308 1.00 92.12 190 ILE A CA 1
ATOM 1474 C C . ILE A 1 190 ? -10.019 -3.684 -12.379 1.00 92.12 190 ILE A C 1
ATOM 1476 O O . ILE A 1 190 ? -10.466 -3.284 -13.459 1.00 92.12 190 ILE A O 1
ATOM 1480 N N . ARG A 1 191 ? -9.891 -4.981 -12.094 1.00 94.69 191 ARG A N 1
ATOM 1481 C CA . ARG A 1 191 ? -10.322 -6.072 -12.980 1.00 94.69 191 ARG A CA 1
ATOM 1482 C C . ARG A 1 191 ? -11.263 -7.007 -12.234 1.00 94.69 191 ARG A C 1
ATOM 1484 O O . ARG A 1 191 ? -10.974 -7.363 -11.094 1.00 94.69 191 ARG A O 1
ATOM 1491 N N . SER A 1 192 ? -12.355 -7.399 -12.893 1.00 94.38 192 SER A N 1
ATOM 1492 C CA . SER A 1 192 ? -13.162 -8.544 -12.466 1.00 94.38 192 SER A CA 1
ATOM 1493 C C . SER A 1 192 ? -12.331 -9.815 -12.591 1.00 94.38 192 SER A C 1
ATOM 1495 O O . SER A 1 192 ? -11.544 -9.932 -13.530 1.00 94.38 192 SER A O 1
ATOM 1497 N N . LEU A 1 193 ? -12.515 -10.740 -11.656 1.00 95.56 193 LEU A N 1
ATOM 1498 C CA . LEU A 1 193 ? -11.753 -11.974 -11.551 1.00 95.56 193 LEU A CA 1
ATOM 1499 C C . LEU A 1 193 ? -12.674 -13.202 -11.496 1.00 95.56 193 LEU A C 1
ATOM 1501 O O . LEU A 1 193 ? -13.825 -13.095 -11.061 1.00 95.56 193 LEU A O 1
ATOM 1505 N N . PRO A 1 194 ? -12.176 -14.386 -11.897 1.00 93.81 194 PRO A N 1
ATOM 1506 C CA . PRO A 1 194 ? -12.886 -15.646 -11.739 1.00 93.81 194 PRO A CA 1
ATOM 1507 C C . PRO A 1 194 ? -13.207 -15.957 -10.274 1.00 93.81 194 PRO A C 1
ATOM 1509 O O . PRO A 1 194 ? -12.494 -15.547 -9.362 1.00 93.81 194 PRO A O 1
ATOM 1512 N N . GLU A 1 195 ? -14.239 -16.772 -10.054 1.00 92.38 195 GLU A N 1
ATOM 1513 C CA . GLU A 1 195 ? -14.544 -17.307 -8.724 1.00 92.38 195 GLU A CA 1
ATOM 1514 C C . GLU A 1 195 ? -13.364 -18.115 -8.155 1.00 92.38 195 GLU A C 1
ATOM 1516 O O . GLU A 1 195 ? -12.697 -18.886 -8.858 1.00 92.38 195 GLU A O 1
ATOM 1521 N N . ALA A 1 196 ? -13.124 -17.943 -6.857 1.00 91.50 196 ALA A N 1
ATOM 1522 C CA . ALA A 1 196 ? -12.128 -18.678 -6.089 1.00 91.50 196 ALA A CA 1
ATOM 1523 C C . ALA A 1 196 ? -12.563 -18.779 -4.620 1.00 91.50 196 ALA A C 1
ATOM 1525 O O . ALA A 1 196 ? -13.520 -18.135 -4.189 1.00 91.50 196 ALA A O 1
ATOM 1526 N N . ARG A 1 197 ? -11.872 -19.614 -3.840 1.00 91.75 197 ARG A N 1
ATOM 1527 C CA . ARG A 1 197 ? -12.180 -19.784 -2.413 1.00 91.75 197 ARG A CA 1
ATOM 1528 C C . ARG A 1 197 ? -11.556 -18.671 -1.571 1.00 91.75 197 ARG A C 1
ATOM 1530 O O . ARG A 1 197 ? -10.494 -18.154 -1.906 1.00 91.75 197 ARG A O 1
ATOM 1537 N N . ASN A 1 198 ? -12.163 -18.380 -0.421 1.00 89.88 198 ASN A N 1
ATOM 1538 C CA . ASN A 1 198 ? -11.546 -17.514 0.583 1.00 89.88 198 ASN A CA 1
ATOM 1539 C C . ASN A 1 198 ? -10.153 -18.033 0.986 1.00 89.88 198 ASN A C 1
ATOM 1541 O O . ASN A 1 198 ? -9.990 -19.225 1.256 1.00 89.88 198 ASN A O 1
ATOM 1545 N N . GLY A 1 199 ? -9.166 -17.143 1.039 1.00 87.44 199 GLY A N 1
ATOM 1546 C CA . GLY A 1 199 ? -7.765 -17.443 1.333 1.00 87.44 199 GLY A CA 1
ATOM 1547 C C . GLY A 1 199 ? -6.991 -18.088 0.180 1.00 87.44 199 GLY A C 1
ATOM 1548 O O . GLY A 1 199 ? -5.804 -18.375 0.335 1.00 87.44 199 GLY A O 1
ATOM 1549 N N . GLU A 1 200 ? -7.622 -18.339 -0.970 1.00 94.38 200 GLU A N 1
ATOM 1550 C CA . GLU A 1 200 ? -6.931 -18.881 -2.136 1.00 94.38 200 GLU A CA 1
ATOM 1551 C C . GLU A 1 200 ? -5.915 -17.872 -2.682 1.00 94.38 200 GLU A C 1
ATOM 1553 O O . GLU A 1 200 ? -6.199 -16.680 -2.793 1.00 94.38 200 GLU A O 1
ATOM 1558 N N . VAL A 1 201 ? -4.726 -18.359 -3.042 1.00 96.19 201 VAL A N 1
ATOM 1559 C CA . VAL A 1 201 ? -3.664 -17.540 -3.634 1.00 96.19 201 VAL A CA 1
ATOM 1560 C C . VAL A 1 201 ? -3.470 -17.950 -5.085 1.00 96.19 201 VAL A C 1
ATOM 1562 O O . VAL A 1 201 ? -3.156 -19.105 -5.379 1.00 96.19 201 VAL A O 1
ATOM 1565 N N . VAL A 1 202 ? -3.642 -16.996 -5.996 1.00 97.00 202 VAL A N 1
ATOM 1566 C CA . VAL A 1 202 ? -3.416 -17.186 -7.429 1.00 97.00 202 VAL A CA 1
ATOM 1567 C C . VAL A 1 202 ? -2.113 -16.504 -7.824 1.00 97.00 202 VAL A C 1
ATOM 1569 O O . VAL A 1 202 ? -1.978 -15.288 -7.704 1.00 97.00 202 VAL A O 1
ATOM 1572 N N . VAL A 1 203 ? -1.161 -17.293 -8.323 1.00 97.50 203 VAL A N 1
ATOM 1573 C CA . VAL A 1 203 ? 0.091 -16.773 -8.884 1.00 97.50 203 VAL A CA 1
ATOM 1574 C C . VAL A 1 203 ? -0.146 -16.375 -10.336 1.00 97.50 203 VAL A C 1
ATOM 1576 O O . VAL A 1 203 ? -0.552 -17.201 -11.156 1.00 97.50 203 VAL A O 1
ATOM 1579 N N . SER A 1 204 ? 0.132 -15.119 -10.658 1.00 96.62 204 SER A N 1
ATOM 1580 C CA . SER A 1 204 ? -0.004 -14.564 -12.007 1.00 96.62 204 SER A CA 1
ATOM 1581 C C . SER A 1 204 ? 1.360 -14.218 -12.584 1.00 96.62 204 SER A C 1
ATOM 1583 O O . SER A 1 204 ? 2.288 -13.912 -11.838 1.00 96.62 204 SER A O 1
ATOM 1585 N N . THR A 1 205 ? 1.503 -14.289 -13.908 1.00 97.88 205 THR A N 1
ATOM 1586 C CA . THR A 1 205 ? 2.779 -14.032 -14.595 1.00 97.88 205 THR A CA 1
ATOM 1587 C C . THR A 1 205 ? 2.609 -12.989 -15.693 1.00 97.88 205 THR A C 1
ATOM 1589 O O . THR A 1 205 ? 1.715 -13.093 -16.533 1.00 97.88 205 THR A O 1
ATOM 1592 N N . ALA A 1 206 ? 3.483 -11.987 -15.712 1.00 97.25 206 ALA A N 1
ATOM 1593 C CA . ALA A 1 206 ? 3.562 -11.003 -16.778 1.00 97.25 206 ALA A CA 1
ATOM 1594 C C . ALA A 1 206 ? 4.027 -11.667 -18.086 1.00 97.25 206 ALA A C 1
ATOM 1596 O O . ALA A 1 206 ? 5.053 -12.344 -18.142 1.00 97.25 206 ALA A O 1
ATOM 1597 N N . LEU A 1 207 ? 3.267 -11.455 -19.156 1.00 96.88 207 LEU A N 1
ATOM 1598 C CA . LEU A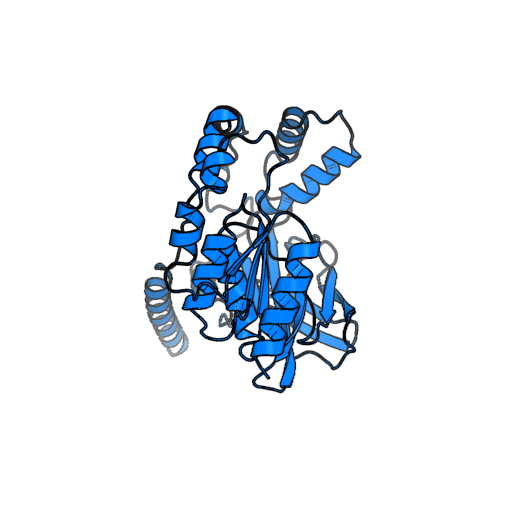 1 207 ? 3.570 -11.934 -20.499 1.00 96.88 207 LEU A CA 1
ATOM 1599 C C . LEU A 1 207 ? 4.463 -10.909 -21.200 1.00 96.88 207 LEU A C 1
ATOM 1601 O O . LEU A 1 207 ? 3.976 -9.993 -21.866 1.00 96.88 207 LEU A O 1
ATOM 1605 N N . VAL A 1 208 ? 5.772 -11.062 -21.018 1.00 95.94 208 VAL A N 1
ATOM 1606 C CA . VAL A 1 208 ? 6.797 -10.138 -21.520 1.00 95.94 208 VAL A CA 1
ATOM 1607 C C . VAL A 1 208 ? 7.791 -10.848 -22.451 1.00 95.94 208 VAL A C 1
ATOM 1609 O O . VAL A 1 208 ? 7.963 -12.065 -22.341 1.00 95.94 208 VAL A O 1
ATOM 1612 N N . PRO A 1 209 ? 8.442 -10.130 -23.388 1.00 96.12 209 PRO A N 1
ATOM 1613 C CA . PRO A 1 209 ? 9.489 -10.705 -24.230 1.00 96.12 209 PRO A CA 1
ATOM 1614 C C . PRO A 1 209 ? 10.686 -11.211 -23.418 1.00 96.12 209 PRO A C 1
ATOM 1616 O O . PRO A 1 209 ? 10.998 -10.683 -22.349 1.00 96.12 209 PRO A O 1
ATOM 1619 N N . GLN A 1 210 ? 11.399 -12.201 -23.958 1.00 93.94 210 GLN A N 1
ATOM 1620 C CA . GLN A 1 210 ? 12.642 -12.686 -23.361 1.00 93.94 210 GLN A CA 1
ATOM 1621 C C . GLN A 1 210 ? 13.668 -11.547 -23.272 1.00 93.94 210 GLN A C 1
ATOM 1623 O O . GLN A 1 210 ? 14.011 -10.948 -24.286 1.00 93.94 210 GLN A O 1
ATOM 1628 N N . GLY A 1 211 ? 14.162 -11.283 -22.061 1.00 92.75 211 GLY A N 1
ATOM 1629 C CA . GLY A 1 211 ? 15.104 -10.203 -21.748 1.00 92.75 211 GLY A CA 1
ATOM 1630 C C . GLY A 1 211 ? 14.504 -9.120 -20.849 1.00 92.75 211 GLY A C 1
ATOM 1631 O O . GLY A 1 211 ? 15.242 -8.507 -20.084 1.00 92.75 211 GLY A O 1
ATOM 1632 N N . ALA A 1 212 ? 13.174 -8.966 -20.839 1.00 94.12 212 ALA A N 1
ATOM 1633 C CA . ALA A 1 212 ? 12.502 -8.167 -19.818 1.00 94.12 212 ALA A CA 1
ATOM 1634 C C . ALA A 1 212 ? 12.713 -8.791 -18.424 1.00 94.12 212 ALA A C 1
ATOM 1636 O O . ALA A 1 212 ? 12.763 -10.017 -18.285 1.00 94.12 212 ALA A O 1
ATOM 1637 N N . ASP A 1 213 ? 12.823 -7.953 -17.396 1.00 92.62 213 ASP A N 1
ATOM 1638 C CA . ASP A 1 213 ? 13.165 -8.362 -16.030 1.00 92.62 213 ASP A CA 1
ATOM 1639 C C . ASP A 1 213 ? 12.281 -7.670 -14.974 1.00 92.62 213 ASP A C 1
ATOM 1641 O O . ASP A 1 213 ? 11.333 -6.956 -15.302 1.00 92.62 213 ASP A O 1
ATOM 1645 N N . GLY A 1 214 ? 12.560 -7.917 -13.690 1.00 91.00 214 GLY A N 1
ATOM 1646 C CA . GLY A 1 214 ? 11.831 -7.337 -12.558 1.00 91.00 214 GLY A CA 1
ATOM 1647 C C . GLY A 1 214 ? 10.942 -8.336 -11.812 1.00 91.00 214 GLY A C 1
ATOM 1648 O O . GLY A 1 214 ? 11.217 -9.537 -11.776 1.00 91.00 214 GLY A O 1
ATOM 1649 N N . LEU A 1 215 ? 9.885 -7.830 -11.175 1.00 93.44 215 LEU A N 1
ATOM 1650 C CA . LEU A 1 215 ? 8.874 -8.647 -10.498 1.00 93.44 215 LEU A CA 1
ATOM 1651 C C . LEU A 1 215 ? 7.824 -9.062 -11.529 1.00 93.44 215 LEU A C 1
ATOM 1653 O O . LEU A 1 215 ? 6.784 -8.428 -11.682 1.00 93.44 215 LEU A O 1
ATOM 1657 N N . LEU A 1 216 ? 8.142 -10.114 -12.281 1.00 96.31 216 LEU A N 1
ATOM 1658 C CA . LEU A 1 216 ? 7.286 -10.631 -13.353 1.00 96.31 216 LEU A CA 1
ATOM 1659 C C . LEU A 1 216 ? 6.189 -11.573 -12.847 1.00 96.31 216 LEU A C 1
ATOM 1661 O O . LEU A 1 216 ? 5.340 -11.997 -13.628 1.00 96.31 216 LEU A O 1
ATOM 1665 N N . GLN A 1 217 ? 6.210 -11.918 -11.563 1.00 96.88 217 GLN A N 1
ATOM 1666 C CA . GLN A 1 217 ? 5.181 -12.715 -10.911 1.00 96.88 217 GLN A CA 1
ATOM 1667 C C . GLN A 1 217 ? 4.591 -11.939 -9.745 1.00 96.88 217 GLN A C 1
ATOM 1669 O O . GLN A 1 217 ? 5.304 -11.203 -9.068 1.00 96.88 217 GLN A O 1
ATOM 1674 N N . MET A 1 218 ? 3.302 -12.152 -9.516 1.00 96.88 218 MET A N 1
ATOM 1675 C CA . MET A 1 218 ? 2.572 -11.605 -8.378 1.00 96.88 218 MET A CA 1
ATOM 1676 C C . MET A 1 218 ? 1.644 -12.655 -7.789 1.00 96.88 218 MET A C 1
ATOM 1678 O O . MET A 1 218 ? 1.198 -13.573 -8.486 1.00 96.88 218 MET A O 1
ATOM 1682 N N . ASN A 1 219 ? 1.285 -12.447 -6.535 1.00 97.62 219 ASN A N 1
ATOM 1683 C CA . ASN A 1 219 ? 0.250 -13.182 -5.840 1.00 97.62 219 ASN A CA 1
ATOM 1684 C C . ASN A 1 219 ? -1.011 -12.326 -5.723 1.00 97.62 219 ASN A C 1
ATOM 1686 O O . ASN A 1 219 ? -0.964 -11.189 -5.254 1.00 97.62 219 ASN A O 1
ATOM 1690 N N . THR A 1 220 ? -2.149 -12.910 -6.088 1.00 96.75 220 THR A N 1
ATOM 1691 C CA . THR A 1 220 ? -3.470 -12.396 -5.725 1.00 96.75 220 THR A CA 1
ATOM 1692 C C . THR A 1 220 ? -4.047 -13.268 -4.630 1.00 96.75 220 THR A C 1
ATOM 1694 O O . THR A 1 220 ? -4.324 -14.446 -4.861 1.00 96.75 220 THR A O 1
ATOM 1697 N N . VAL A 1 221 ? -4.237 -12.693 -3.446 1.00 94.25 221 VAL A N 1
ATOM 1698 C CA . VAL A 1 221 ? -4.900 -13.369 -2.325 1.00 94.25 221 VAL A CA 1
ATOM 1699 C C . VAL A 1 221 ? -6.387 -13.045 -2.366 1.00 94.25 221 VAL A C 1
ATOM 1701 O O . VAL A 1 221 ? -6.761 -11.877 -2.301 1.00 94.25 221 VAL A O 1
ATOM 1704 N N . TYR A 1 222 ? -7.243 -14.055 -2.460 1.00 92.88 222 TYR A N 1
ATOM 1705 C CA . TYR A 1 222 ? -8.689 -13.881 -2.359 1.00 92.88 222 TYR A CA 1
ATOM 1706 C C . TYR A 1 222 ? -9.074 -13.743 -0.895 1.00 92.88 222 TYR A C 1
ATOM 1708 O O . TYR A 1 222 ? -8.854 -14.660 -0.107 1.00 92.88 222 TYR A O 1
ATOM 1716 N N . ALA A 1 223 ? -9.635 -12.597 -0.528 1.00 88.50 223 ALA A N 1
ATOM 1717 C CA . ALA A 1 223 ? -10.082 -12.333 0.828 1.00 88.50 223 ALA A CA 1
ATOM 1718 C C . ALA A 1 223 ? -11.574 -12.012 0.822 1.00 88.50 223 ALA A C 1
ATOM 1720 O O . ALA A 1 223 ? -12.019 -11.025 0.231 1.00 88.50 223 ALA A O 1
ATOM 1721 N N . GLU A 1 224 ? -12.351 -12.850 1.501 1.00 85.19 224 GLU A N 1
ATOM 1722 C CA . GLU A 1 224 ? -13.734 -12.518 1.818 1.00 85.19 224 GLU A CA 1
ATOM 1723 C C . GLU A 1 224 ? -13.798 -11.282 2.737 1.00 85.19 224 GLU A C 1
ATOM 1725 O O . GLU A 1 224 ? -12.826 -10.954 3.424 1.00 85.19 224 GLU A O 1
ATOM 1730 N N . PRO A 1 225 ? -14.954 -10.599 2.808 1.00 76.19 225 PRO A N 1
ATOM 1731 C CA . PRO A 1 225 ? -15.157 -9.437 3.676 1.00 76.19 225 PRO A CA 1
ATOM 1732 C C . PRO A 1 225 ? -14.924 -9.682 5.175 1.00 76.19 225 PRO A C 1
ATOM 1734 O O . PRO A 1 225 ? -14.846 -8.720 5.945 1.00 76.19 225 PRO A O 1
ATOM 1737 N N . ASP A 1 226 ? -14.873 -10.941 5.608 1.00 81.50 226 ASP A N 1
ATOM 1738 C CA . ASP A 1 226 ? -14.648 -11.332 6.994 1.00 81.50 226 ASP A CA 1
ATOM 1739 C C . ASP A 1 226 ? -13.177 -11.699 7.206 1.00 81.50 226 ASP A C 1
ATOM 1741 O O . ASP A 1 226 ? -12.679 -12.677 6.650 1.00 81.50 226 ASP A O 1
ATOM 1745 N N . GLY A 1 227 ? -12.477 -10.925 8.037 1.00 79.44 227 GLY A N 1
ATOM 1746 C CA . GLY A 1 227 ? -11.066 -11.161 8.323 1.00 79.44 227 GLY A CA 1
ATOM 1747 C C . GLY A 1 227 ? -10.390 -9.990 9.026 1.00 79.44 227 GLY A C 1
ATOM 1748 O O . GLY A 1 227 ? -11.042 -9.155 9.655 1.00 79.44 227 GLY A O 1
ATOM 1749 N N . TRP A 1 228 ? -9.065 -9.941 8.911 1.00 80.50 228 TRP A N 1
ATOM 1750 C CA . TRP A 1 228 ? -8.216 -8.874 9.435 1.00 80.50 228 TRP A CA 1
ATOM 1751 C C . TRP A 1 228 ? -7.255 -8.386 8.347 1.00 80.50 228 TRP A C 1
ATOM 1753 O O . TRP A 1 228 ? -6.912 -9.124 7.426 1.00 80.50 228 TRP A O 1
ATOM 1763 N N . GLY A 1 229 ? -6.820 -7.133 8.457 1.00 78.56 229 GLY A N 1
ATOM 1764 C CA . GLY A 1 229 ? -5.815 -6.533 7.583 1.00 78.56 229 GLY A CA 1
ATOM 1765 C C . GLY A 1 229 ? -4.809 -5.735 8.403 1.00 78.56 229 GLY A C 1
ATOM 1766 O O . GLY A 1 229 ? -5.136 -5.247 9.483 1.00 78.56 229 GLY A O 1
ATOM 1767 N N . ILE A 1 230 ? -3.584 -5.609 7.893 1.00 82.19 230 ILE A N 1
ATOM 1768 C CA . ILE A 1 230 ? -2.528 -4.804 8.515 1.00 82.19 230 ILE A CA 1
ATOM 1769 C C . ILE A 1 230 ? -2.216 -3.629 7.597 1.00 82.19 230 ILE A C 1
ATOM 1771 O O . ILE A 1 230 ? -1.939 -3.809 6.412 1.00 82.19 230 ILE A O 1
ATOM 1775 N N . ILE A 1 231 ? -2.232 -2.424 8.161 1.00 81.06 231 ILE A N 1
ATOM 1776 C CA . ILE A 1 231 ? -1.855 -1.190 7.475 1.00 81.06 231 ILE A CA 1
ATOM 1777 C C . ILE A 1 231 ? -0.786 -0.510 8.324 1.00 81.06 231 ILE A C 1
ATOM 1779 O O . ILE A 1 231 ? -0.971 -0.307 9.519 1.00 81.06 231 ILE A O 1
ATOM 1783 N N . SER A 1 232 ? 0.333 -0.145 7.707 1.00 77.12 232 SER A N 1
ATOM 1784 C CA . SER A 1 232 ? 1.426 0.573 8.362 1.00 77.12 232 SER A CA 1
ATOM 1785 C C . SER A 1 232 ? 1.861 1.749 7.496 1.00 77.12 232 SER A C 1
ATOM 1787 O O . SER A 1 232 ? 1.782 1.669 6.271 1.00 77.12 232 SER A O 1
ATOM 1789 N N . GLY A 1 233 ? 2.278 2.847 8.125 1.00 80.75 233 GLY A N 1
ATOM 1790 C CA . GLY A 1 233 ? 2.660 4.086 7.448 1.00 80.75 233 GLY A CA 1
ATOM 1791 C C . GLY A 1 233 ? 2.252 5.344 8.215 1.00 80.75 233 GLY A C 1
ATOM 1792 O O . GLY A 1 233 ? 1.803 5.275 9.363 1.00 80.75 233 GLY A O 1
ATOM 1793 N N . THR A 1 234 ? 2.412 6.494 7.560 1.00 84.00 234 THR A N 1
ATOM 1794 C CA . THR A 1 234 ? 2.010 7.812 8.074 1.00 84.00 234 THR A CA 1
ATOM 1795 C C . THR A 1 234 ? 0.488 7.939 8.172 1.00 84.00 234 THR A C 1
ATOM 1797 O O . THR A 1 234 ? -0.250 7.085 7.675 1.00 84.00 234 THR A O 1
ATOM 1800 N N . GLN A 1 235 ? 0.002 9.016 8.798 1.00 85.38 235 GLN A N 1
ATOM 1801 C CA . GLN A 1 235 ? -1.435 9.291 8.886 1.00 85.38 235 GLN A CA 1
ATOM 1802 C C . GLN A 1 235 ? -2.062 9.339 7.495 1.00 85.38 235 GLN A C 1
ATOM 1804 O O . GLN A 1 235 ? -2.974 8.563 7.235 1.00 85.38 235 GLN A O 1
ATOM 1809 N N . ASP A 1 236 ? -1.524 10.176 6.605 1.00 83.81 236 ASP A N 1
ATOM 1810 C CA . ASP A 1 236 ? -2.035 10.359 5.242 1.00 83.81 236 ASP A CA 1
ATOM 1811 C C . ASP A 1 236 ? -2.071 9.039 4.467 1.00 83.81 236 ASP A C 1
ATOM 1813 O O . ASP A 1 236 ? -3.047 8.728 3.787 1.00 83.81 236 ASP A O 1
ATOM 1817 N N . TYR A 1 237 ? -1.024 8.222 4.609 1.00 82.50 237 TYR A N 1
ATOM 1818 C CA . TYR A 1 237 ? -0.987 6.912 3.973 1.00 82.50 237 TYR A CA 1
ATOM 1819 C C . TYR A 1 237 ? -2.071 5.985 4.533 1.00 82.50 237 TYR A C 1
ATOM 1821 O O . TYR A 1 237 ? -2.798 5.338 3.779 1.00 82.50 237 TYR A O 1
ATOM 1829 N N . LYS A 1 238 ? -2.208 5.917 5.861 1.00 89.50 238 LYS A N 1
ATOM 1830 C CA . LYS A 1 238 ? -3.222 5.084 6.518 1.00 89.50 238 LYS A CA 1
ATOM 1831 C C . LYS A 1 238 ? -4.629 5.522 6.134 1.00 89.50 238 LYS A C 1
ATOM 1833 O O . LYS A 1 238 ? -5.433 4.667 5.774 1.00 89.50 238 LYS A O 1
ATOM 1838 N N . THR A 1 239 ? -4.928 6.818 6.149 1.00 91.38 239 THR A N 1
ATOM 1839 C CA . THR A 1 239 ? -6.256 7.333 5.792 1.00 91.38 239 THR A CA 1
ATOM 1840 C C . THR A 1 239 ? -6.566 7.105 4.316 1.00 91.38 239 THR A C 1
ATOM 1842 O O . THR A 1 239 ? -7.679 6.686 3.994 1.00 91.38 239 THR A O 1
ATOM 1845 N N . GLU A 1 240 ? -5.590 7.249 3.413 1.00 87.44 240 GLU A N 1
ATOM 1846 C CA . GLU A 1 240 ? -5.747 6.896 1.997 1.00 87.44 240 GLU A CA 1
ATOM 1847 C C . GLU A 1 240 ? -6.045 5.397 1.825 1.00 87.44 240 GLU A C 1
ATOM 1849 O O . GLU A 1 240 ? -7.018 5.020 1.164 1.00 87.44 240 GLU A O 1
ATOM 1854 N N . ARG A 1 241 ? -5.254 4.519 2.459 1.00 88.19 241 ARG A N 1
ATOM 1855 C CA . ARG A 1 241 ? -5.460 3.063 2.384 1.00 88.19 241 ARG A CA 1
ATOM 1856 C C . ARG A 1 241 ? -6.778 2.629 3.007 1.00 88.19 241 ARG A C 1
ATOM 1858 O O . ARG A 1 241 ? -7.479 1.809 2.422 1.00 88.19 241 ARG A O 1
ATOM 1865 N N . MET A 1 242 ? -7.164 3.196 4.142 1.00 92.56 242 MET A N 1
ATOM 1866 C CA . MET A 1 242 ? -8.446 2.886 4.766 1.00 92.56 242 MET A CA 1
ATOM 1867 C C . MET A 1 242 ? -9.622 3.440 3.950 1.00 92.56 242 MET A C 1
ATOM 1869 O O . MET A 1 242 ? -10.634 2.759 3.835 1.00 92.56 242 MET A O 1
ATOM 1873 N N . THR A 1 243 ? -9.490 4.607 3.310 1.00 92.75 243 THR A N 1
ATOM 1874 C CA . THR A 1 243 ? -10.499 5.143 2.372 1.00 92.75 243 THR A CA 1
ATOM 1875 C C . THR A 1 243 ? -10.699 4.207 1.184 1.00 92.75 243 THR A C 1
ATOM 1877 O O . THR A 1 243 ? -11.826 3.934 0.766 1.00 92.75 243 THR A O 1
ATOM 1880 N N . LYS A 1 244 ? -9.599 3.661 0.666 1.00 85.75 244 LYS A N 1
ATOM 1881 C CA . LYS A 1 244 ? -9.610 2.664 -0.400 1.00 85.75 244 LYS A CA 1
ATOM 1882 C C . LYS A 1 244 ? -10.318 1.378 0.033 1.00 85.75 244 LYS A C 1
ATOM 1884 O O . LYS A 1 244 ? -11.231 0.936 -0.659 1.00 85.75 244 LYS A O 1
ATOM 1889 N N . ILE A 1 245 ? -9.996 0.848 1.213 1.00 88.38 245 ILE A N 1
ATOM 1890 C CA . ILE A 1 245 ? -10.679 -0.327 1.782 1.00 88.38 245 ILE A CA 1
ATOM 1891 C C . ILE A 1 245 ? -12.165 -0.045 2.019 1.00 88.38 245 ILE A C 1
ATOM 1893 O O . ILE A 1 245 ? -13.000 -0.886 1.696 1.00 88.38 245 ILE A O 1
ATOM 1897 N N . HIS A 1 246 ? -12.527 1.137 2.520 1.00 90.69 246 HIS A N 1
ATOM 1898 C CA . HIS A 1 246 ? -13.925 1.540 2.658 1.00 90.69 246 HIS A CA 1
ATOM 1899 C C . HIS A 1 246 ? -14.648 1.537 1.303 1.00 90.69 246 HIS A C 1
ATOM 1901 O O . HIS A 1 246 ? -15.802 1.131 1.234 1.00 90.69 246 HIS A O 1
ATOM 1907 N N . SER A 1 247 ? -13.990 1.938 0.209 1.00 86.12 247 SER A N 1
ATOM 1908 C CA . SER A 1 247 ? -14.603 1.882 -1.127 1.00 86.12 247 SER A CA 1
ATOM 1909 C C . SER A 1 247 ? -14.950 0.453 -1.566 1.00 86.12 247 SER A C 1
ATOM 1911 O O . SER A 1 247 ? -15.955 0.247 -2.249 1.00 86.12 247 SER A O 1
ATOM 1913 N N . TRP A 1 248 ? -14.159 -0.528 -1.126 1.00 82.69 248 TRP A N 1
ATOM 1914 C CA . TRP A 1 248 ? -14.374 -1.949 -1.392 1.00 82.69 248 TRP A CA 1
ATOM 1915 C C . TRP A 1 248 ? -15.432 -2.545 -0.460 1.00 82.69 248 TRP A C 1
ATOM 1917 O O . TRP A 1 248 ? -16.317 -3.267 -0.912 1.00 82.69 248 TRP A O 1
ATOM 1927 N N . LEU A 1 249 ? -15.380 -2.196 0.830 1.00 85.31 249 LEU A N 1
ATOM 1928 C CA . LEU A 1 249 ? -16.180 -2.787 1.908 1.00 85.31 249 LEU A CA 1
ATOM 1929 C C . LEU A 1 249 ? -16.963 -1.727 2.722 1.00 85.31 249 LEU A C 1
ATOM 1931 O O . LEU A 1 249 ? -16.833 -1.676 3.950 1.00 85.31 249 LEU A O 1
ATOM 1935 N N . PRO A 1 250 ? -17.818 -0.896 2.089 1.00 88.00 250 PRO A N 1
ATOM 1936 C CA . PRO A 1 250 ? -18.448 0.256 2.748 1.00 88.00 250 PRO A CA 1
ATOM 1937 C C . PRO A 1 250 ? -19.475 -0.125 3.820 1.00 88.00 250 PRO A C 1
ATOM 1939 O O . PRO A 1 250 ? -19.780 0.663 4.707 1.00 88.00 250 PRO A O 1
ATOM 1942 N N . ARG A 1 251 ? -20.042 -1.335 3.746 1.00 85.19 251 ARG A N 1
ATOM 1943 C CA . ARG A 1 251 ? -21.070 -1.814 4.689 1.00 85.19 251 ARG A CA 1
ATOM 1944 C C . ARG A 1 251 ? -20.496 -2.597 5.869 1.00 85.19 251 ARG A C 1
ATOM 1946 O O . ARG A 1 251 ? -21.257 -3.020 6.738 1.00 85.19 251 ARG A O 1
ATOM 1953 N N . ARG A 1 252 ? -19.185 -2.855 5.888 1.00 86.38 252 ARG A N 1
ATOM 1954 C CA . ARG A 1 252 ? -18.561 -3.662 6.938 1.00 86.38 252 ARG A CA 1
ATOM 1955 C C . ARG A 1 252 ? -18.268 -2.797 8.159 1.00 86.38 252 ARG A C 1
ATOM 1957 O O . ARG A 1 252 ? -17.905 -1.638 8.026 1.00 86.38 252 ARG A O 1
ATOM 1964 N N . LYS A 1 253 ? -18.413 -3.379 9.346 1.00 89.81 253 LYS A N 1
ATOM 1965 C CA . LYS A 1 253 ? -17.986 -2.756 10.599 1.00 89.81 253 LYS A CA 1
ATOM 1966 C C . LYS A 1 253 ? -16.539 -3.153 10.874 1.00 89.81 253 LYS A C 1
ATOM 1968 O O . LYS A 1 253 ? -16.234 -4.342 10.866 1.00 89.81 253 LYS A O 1
ATOM 1973 N N . MET A 1 254 ? -15.680 -2.174 11.123 1.00 92.38 254 MET A N 1
ATOM 1974 C CA . MET A 1 254 ? -14.259 -2.363 11.398 1.00 92.38 254 MET A CA 1
ATOM 1975 C C . MET A 1 254 ? -13.959 -2.168 12.883 1.00 92.38 254 MET A C 1
ATOM 1977 O O . MET A 1 254 ? -14.468 -1.238 13.513 1.00 92.38 254 MET A O 1
ATOM 1981 N N . ILE A 1 255 ? -13.094 -3.025 13.423 1.00 93.44 255 ILE A N 1
ATOM 1982 C CA . ILE A 1 255 ? -12.412 -2.794 14.697 1.00 93.44 255 ILE A CA 1
ATOM 1983 C C . ILE A 1 255 ? -10.976 -2.407 14.352 1.00 93.44 255 ILE A C 1
ATOM 1985 O O . ILE A 1 255 ? -10.241 -3.202 13.769 1.00 93.44 255 ILE A O 1
ATOM 1989 N N . CYS A 1 256 ? -10.587 -1.178 14.675 1.00 95.25 256 CYS A N 1
ATOM 1990 C CA . CYS A 1 256 ? -9.245 -0.674 14.413 1.00 95.25 256 CYS A CA 1
ATOM 1991 C C . CYS A 1 256 ? -8.372 -0.893 15.644 1.00 95.25 256 CYS A C 1
ATOM 1993 O O . CYS A 1 256 ? -8.686 -0.387 16.719 1.00 95.25 256 CYS A O 1
ATOM 1995 N N . ILE A 1 257 ? -7.273 -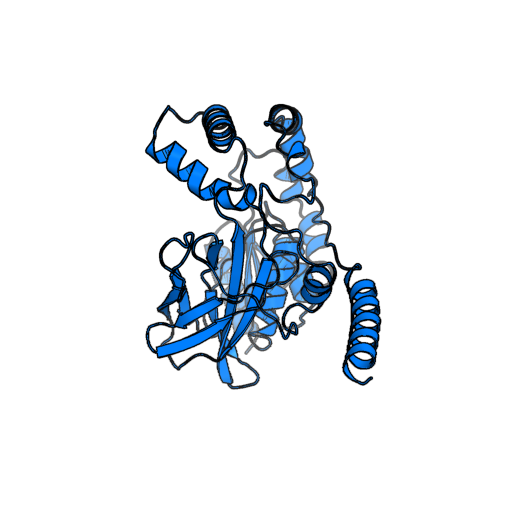1.626 15.483 1.00 94.62 257 ILE A N 1
ATOM 1996 C CA . ILE A 1 257 ? -6.289 -1.858 16.541 1.00 94.62 257 ILE A CA 1
ATOM 1997 C C . ILE A 1 257 ? -4.972 -1.234 16.087 1.00 94.62 257 ILE A C 1
ATOM 1999 O O . ILE A 1 257 ? -4.516 -1.491 14.975 1.00 94.62 257 ILE A O 1
ATOM 2003 N N . GLY A 1 258 ? -4.390 -0.375 16.914 1.00 93.38 258 GLY A N 1
ATOM 2004 C CA . GLY A 1 258 ? -3.135 0.319 16.617 1.00 93.38 258 GLY A CA 1
ATOM 2005 C C . GLY A 1 258 ? -2.305 0.548 17.869 1.00 93.38 258 GLY A C 1
ATOM 2006 O O . GLY A 1 258 ? -2.634 0.027 18.934 1.00 93.38 258 GLY A O 1
ATOM 2007 N N . ASP A 1 259 ? -1.242 1.332 17.753 1.00 90.88 259 ASP A N 1
ATOM 2008 C CA . ASP A 1 259 ? -0.327 1.658 18.841 1.00 90.88 259 ASP A CA 1
ATOM 2009 C C . ASP A 1 259 ? -0.146 3.171 19.041 1.00 90.88 259 ASP A C 1
ATOM 2011 O O . ASP A 1 259 ? -0.444 3.998 18.177 1.00 90.88 259 ASP A O 1
ATOM 2015 N N . SER A 1 260 ? 0.326 3.554 20.227 1.00 90.25 260 SER A N 1
ATOM 2016 C CA . SER A 1 260 ? 0.501 4.959 20.588 1.00 90.25 260 SER A CA 1
ATOM 2017 C C . SER A 1 260 ? 1.723 5.623 19.950 1.00 90.25 260 SER A C 1
ATOM 2019 O O . SER A 1 260 ? 1.788 6.850 19.928 1.00 90.25 260 SER A O 1
ATOM 2021 N N . THR A 1 261 ? 2.696 4.884 19.417 1.00 83.81 261 THR A N 1
ATOM 2022 C CA . THR A 1 261 ? 3.927 5.476 18.864 1.00 83.81 261 THR A CA 1
ATOM 2023 C C . THR A 1 261 ? 3.697 6.074 17.480 1.00 83.81 261 THR A C 1
ATOM 2025 O O . THR A 1 261 ? 4.226 7.148 17.166 1.00 83.81 261 THR A O 1
ATOM 2028 N N . GLN A 1 262 ? 2.839 5.450 16.673 1.00 83.56 262 GLN A N 1
ATOM 2029 C CA . GLN A 1 262 ? 2.495 5.933 15.338 1.00 83.56 262 GLN A CA 1
ATOM 2030 C C . GLN A 1 262 ? 1.285 6.878 15.349 1.00 83.56 262 GLN A C 1
ATOM 2032 O O . GLN A 1 262 ? 0.817 7.328 16.396 1.00 83.56 262 GLN A O 1
ATOM 2037 N N . SER A 1 263 ? 0.819 7.253 14.160 1.00 89.31 263 SER A N 1
ATOM 2038 C CA . SER A 1 263 ? -0.340 8.120 13.936 1.00 89.31 263 SER A CA 1
ATOM 2039 C C . SER A 1 263 ? -1.676 7.363 13.910 1.00 89.31 263 SER A C 1
ATOM 2041 O O . SER A 1 263 ? -2.615 7.792 13.240 1.00 89.31 263 SER A O 1
ATOM 2043 N N . ASP A 1 264 ? -1.758 6.207 14.578 1.00 94.19 264 ASP A N 1
ATOM 2044 C CA . ASP A 1 264 ? -2.981 5.396 14.629 1.00 94.19 264 ASP A CA 1
ATOM 2045 C C . ASP A 1 264 ? -4.151 6.123 15.293 1.00 94.19 264 ASP A C 1
ATOM 2047 O O . ASP A 1 264 ? -5.241 6.104 14.717 1.00 94.19 264 ASP A O 1
ATOM 2051 N N . PRO A 1 265 ? -3.975 6.817 16.441 1.00 95.94 265 PRO A N 1
ATOM 2052 C CA . PRO A 1 265 ? -5.072 7.569 17.037 1.00 95.94 265 PRO A CA 1
ATOM 2053 C C . PRO A 1 265 ? -5.663 8.595 16.068 1.00 95.94 265 PRO A C 1
ATOM 2055 O O . PRO A 1 265 ? -6.881 8.676 15.903 1.00 95.94 265 PRO A O 1
ATOM 2058 N N . GLU A 1 266 ? -4.800 9.365 15.403 1.00 95.75 266 GLU A N 1
ATOM 2059 C CA . GLU A 1 266 ? -5.213 10.422 14.487 1.00 95.75 266 GLU A CA 1
ATOM 2060 C C . GLU A 1 266 ? -5.886 9.850 13.237 1.00 95.75 266 GLU A C 1
ATOM 2062 O O . GLU A 1 266 ? -6.982 10.291 12.882 1.00 95.75 266 GLU A O 1
ATOM 2067 N N . ALA A 1 267 ? -5.282 8.829 12.619 1.00 94.81 267 ALA A N 1
ATOM 2068 C CA . ALA A 1 267 ? -5.829 8.177 11.434 1.00 94.81 267 ALA A CA 1
ATOM 2069 C C . ALA A 1 267 ? -7.188 7.526 11.728 1.00 94.81 267 ALA A C 1
ATOM 2071 O O . ALA A 1 267 ? -8.155 7.760 11.006 1.00 94.81 267 ALA A O 1
ATOM 2072 N N . TYR A 1 268 ? -7.309 6.749 12.807 1.00 96.75 268 TYR A N 1
ATOM 2073 C CA . TYR A 1 268 ? -8.562 6.069 13.141 1.00 96.75 268 TYR A CA 1
ATOM 2074 C C . TYR A 1 268 ? -9.661 7.047 13.557 1.00 96.75 268 TYR A C 1
ATOM 2076 O O . TYR A 1 268 ? -10.814 6.868 13.162 1.00 96.75 268 TYR A O 1
ATOM 2084 N N . GLY A 1 269 ? -9.316 8.110 14.290 1.00 96.38 269 GLY A N 1
ATOM 2085 C CA . GLY A 1 269 ? -10.254 9.184 14.609 1.00 96.38 269 GLY A CA 1
ATOM 2086 C C . GLY A 1 269 ? -10.764 9.899 13.356 1.00 96.38 269 GLY A C 1
ATOM 2087 O O . GLY A 1 269 ? -11.957 10.183 13.247 1.00 96.38 269 GLY A O 1
ATOM 2088 N N . GLU A 1 270 ? -9.887 10.161 12.385 1.00 96.44 270 GLU A N 1
ATOM 2089 C CA . GLU A 1 270 ? -10.266 10.741 11.093 1.00 96.44 270 GLU A CA 1
ATOM 2090 C C . GLU A 1 270 ? -11.195 9.814 10.305 1.00 96.44 270 GLU A C 1
ATOM 2092 O O . GLU A 1 270 ? -12.267 10.243 9.875 1.00 96.44 270 GLU A O 1
ATOM 2097 N N . MET A 1 271 ? -10.849 8.531 10.191 1.00 96.56 271 MET A N 1
ATOM 2098 C CA . MET A 1 271 ? -11.669 7.552 9.477 1.00 96.56 271 MET A CA 1
ATOM 2099 C C . MET A 1 271 ? -13.044 7.348 10.123 1.00 96.56 271 MET A C 1
ATOM 2101 O O . MET A 1 271 ? -14.036 7.242 9.402 1.00 96.56 271 MET A O 1
ATOM 2105 N N . TYR A 1 272 ? -13.130 7.361 11.460 1.00 96.69 272 TYR A N 1
ATOM 2106 C CA . TYR A 1 272 ? -14.405 7.301 12.183 1.00 96.69 272 TYR A CA 1
ATOM 2107 C C . TYR A 1 272 ? -15.321 8.475 11.815 1.00 96.69 272 TYR A C 1
ATOM 2109 O O . TYR A 1 272 ? -16.519 8.292 11.600 1.00 96.69 272 TYR A O 1
ATOM 2117 N N . ARG A 1 273 ? -14.761 9.689 11.725 1.00 95.38 273 ARG A N 1
ATOM 2118 C CA . ARG A 1 273 ? -15.514 10.900 11.368 1.00 95.38 273 ARG A CA 1
ATOM 2119 C C . ARG A 1 273 ? -15.912 10.924 9.893 1.00 95.38 273 ARG A C 1
ATOM 2121 O O . ARG A 1 273 ? -17.027 11.331 9.582 1.00 95.38 273 ARG A O 1
ATOM 2128 N N . ASN A 1 274 ? -15.023 10.488 9.002 1.00 95.50 274 ASN A N 1
ATOM 2129 C CA . ASN A 1 274 ? -15.256 10.517 7.557 1.00 95.50 274 ASN A CA 1
ATOM 2130 C C . ASN A 1 274 ? -16.288 9.471 7.104 1.00 95.50 274 ASN A C 1
ATOM 2132 O O . ASN A 1 274 ? -17.034 9.721 6.159 1.00 95.50 274 ASN A O 1
ATOM 2136 N N . PHE A 1 275 ? -16.355 8.320 7.783 1.00 94.25 275 PHE A N 1
ATOM 2137 C CA . PHE A 1 275 ? -17.221 7.197 7.412 1.00 94.25 275 PHE A CA 1
ATOM 2138 C C . PHE A 1 275 ? -18.038 6.719 8.616 1.00 94.25 275 PHE A C 1
ATOM 2140 O O . PHE A 1 275 ? -17.759 5.685 9.227 1.00 94.25 275 PHE A O 1
ATOM 2147 N N . GLY A 1 276 ? -19.058 7.505 8.971 1.00 87.69 276 GLY A N 1
ATOM 2148 C CA . GLY A 1 276 ? -19.914 7.238 10.127 1.00 87.69 276 GLY A CA 1
ATOM 2149 C C . GLY A 1 276 ? -20.494 5.819 10.122 1.00 87.69 276 GLY A C 1
ATOM 2150 O O . GLY A 1 276 ? -21.124 5.394 9.157 1.00 87.69 276 GLY A O 1
ATOM 2151 N N . GLY A 1 277 ? -20.278 5.085 11.216 1.00 87.19 277 GLY A N 1
ATOM 2152 C CA . GLY A 1 277 ? -20.748 3.705 11.389 1.00 87.19 277 GLY A CA 1
ATOM 2153 C C . GLY A 1 277 ? -19.856 2.623 10.768 1.00 87.19 277 GLY A C 1
ATOM 2154 O O . GLY A 1 277 ? -20.100 1.444 11.023 1.00 87.19 277 GLY A O 1
ATOM 2155 N N . TRP A 1 278 ? -18.819 2.995 10.007 1.00 94.44 278 TRP A N 1
ATOM 2156 C CA . TRP A 1 278 ? -17.860 2.044 9.440 1.00 94.44 278 TRP A CA 1
ATOM 2157 C C . TRP A 1 278 ? -16.850 1.567 10.488 1.00 94.44 278 TRP A C 1
ATOM 2159 O O . TRP A 1 278 ? -16.741 0.370 10.741 1.00 94.44 278 TRP A O 1
ATOM 2169 N N . VAL A 1 279 ? -16.155 2.488 11.163 1.00 95.00 279 VAL A N 1
ATOM 2170 C CA . VAL A 1 279 ? -15.305 2.148 12.316 1.00 95.00 279 VAL A CA 1
ATOM 2171 C C . VAL A 1 279 ? -16.197 2.000 13.550 1.00 95.00 279 VAL A C 1
ATOM 2173 O O . VAL A 1 279 ? -16.771 2.974 14.030 1.00 95.00 279 VAL A O 1
ATOM 2176 N N . HIS A 1 280 ? -16.345 0.778 14.063 1.00 92.62 280 HIS A N 1
ATOM 2177 C CA . HIS A 1 280 ? -17.238 0.471 15.189 1.00 92.62 280 HIS A CA 1
ATOM 2178 C C . HIS A 1 280 ? -16.540 0.572 16.548 1.00 92.62 280 HIS A C 1
ATOM 2180 O O . HIS A 1 280 ? -17.191 0.895 17.545 1.00 92.62 280 HIS A O 1
ATOM 2186 N N . LEU A 1 281 ? -15.233 0.301 16.582 1.00 95.19 281 LEU A N 1
ATOM 2187 C CA . LEU A 1 281 ? -14.401 0.318 17.785 1.00 95.19 281 LEU A CA 1
ATOM 2188 C C . LEU A 1 281 ? -12.945 0.644 17.429 1.00 95.19 281 LEU A C 1
ATOM 2190 O O . LEU A 1 281 ? -12.424 0.146 16.432 1.00 95.19 281 LEU A O 1
ATOM 2194 N N . ILE A 1 282 ? -12.292 1.449 18.266 1.00 96.56 282 ILE A N 1
ATOM 2195 C CA . ILE A 1 282 ? -10.873 1.795 18.164 1.00 96.56 282 ILE A CA 1
ATOM 2196 C C . ILE A 1 282 ? -10.152 1.354 19.442 1.00 96.56 282 ILE A C 1
ATOM 2198 O O . ILE A 1 282 ? -10.557 1.714 20.544 1.00 96.56 282 ILE A O 1
ATOM 2202 N N . LEU A 1 283 ? -9.063 0.605 19.305 1.00 96.62 283 LEU A N 1
ATOM 2203 C CA . LEU A 1 283 ? -8.214 0.160 20.407 1.00 96.62 283 LEU A CA 1
ATOM 2204 C C . LEU A 1 283 ? -6.777 0.612 20.144 1.00 96.62 283 LEU A C 1
ATOM 2206 O O . LEU A 1 283 ? -6.182 0.246 19.133 1.00 96.62 283 LEU A O 1
ATOM 2210 N N . ILE A 1 284 ? -6.207 1.393 21.058 1.00 96.50 284 ILE A N 1
ATOM 2211 C CA . ILE A 1 284 ? -4.827 1.871 20.967 1.00 96.50 284 ILE A CA 1
ATOM 2212 C C . ILE A 1 284 ? -3.996 1.205 22.056 1.00 96.50 284 ILE A C 1
ATOM 2214 O O . ILE A 1 284 ? -4.197 1.456 23.245 1.00 96.50 284 ILE A O 1
ATOM 2218 N N . ARG A 1 285 ? -3.023 0.390 21.654 1.00 94.06 285 ARG A N 1
ATOM 2219 C CA . ARG A 1 285 ? -2.017 -0.148 22.561 1.00 94.06 285 ARG A CA 1
ATOM 2220 C C . ARG A 1 285 ? -1.096 0.982 22.996 1.00 94.06 285 ARG A C 1
ATOM 2222 O O . ARG A 1 285 ? -0.361 1.548 22.185 1.00 94.06 285 ARG A O 1
ATOM 2229 N N . LYS A 1 286 ? -1.087 1.283 24.286 1.00 92.56 286 LYS A N 1
ATOM 2230 C CA . LYS A 1 286 ? -0.118 2.197 24.876 1.00 92.56 286 LYS A CA 1
ATOM 2231 C C . LYS A 1 286 ? 1.224 1.493 24.998 1.00 92.56 286 LYS A C 1
ATOM 2233 O O . LYS A 1 286 ? 1.354 0.471 25.663 1.00 92.56 286 LYS A O 1
ATOM 2238 N N . VAL A 1 287 ? 2.224 2.041 24.325 1.00 87.44 287 VAL A N 1
ATOM 2239 C CA . VAL A 1 287 ? 3.582 1.507 24.344 1.00 87.44 287 VAL A CA 1
ATOM 2240 C C . VAL A 1 287 ? 4.350 2.118 25.512 1.00 87.44 287 VAL A C 1
ATOM 2242 O O . VAL A 1 287 ? 4.492 3.338 25.591 1.00 87.44 287 VAL A O 1
ATOM 2245 N N . THR A 1 288 ? 4.842 1.271 26.414 1.00 82.81 288 THR A N 1
ATOM 2246 C CA . THR A 1 288 ? 5.578 1.666 27.631 1.00 82.81 288 THR A CA 1
ATOM 2247 C C . THR A 1 288 ? 7.028 1.187 27.650 1.00 82.81 288 THR A C 1
ATOM 2249 O O . THR A 1 288 ? 7.850 1.763 28.356 1.00 82.81 288 THR A O 1
ATOM 2252 N N . ASP A 1 289 ? 7.362 0.175 26.847 1.00 68.75 289 ASP A N 1
ATOM 2253 C CA . ASP A 1 289 ? 8.558 -0.656 27.064 1.00 68.75 289 ASP A CA 1
ATOM 2254 C C . ASP A 1 289 ? 9.742 -0.289 26.157 1.00 68.75 289 ASP A C 1
ATOM 2256 O O . ASP A 1 289 ? 10.684 -1.064 25.997 1.00 68.75 289 ASP A O 1
ATOM 2260 N N . ILE A 1 290 ? 9.697 0.885 25.524 1.00 64.12 290 ILE A N 1
ATOM 2261 C CA . ILE A 1 290 ? 10.732 1.335 24.593 1.00 64.12 290 ILE A CA 1
ATOM 2262 C C . ILE A 1 290 ? 11.378 2.595 25.162 1.00 64.12 290 ILE A C 1
ATOM 2264 O O . ILE A 1 290 ? 10.698 3.587 25.414 1.00 64.12 290 ILE A O 1
ATOM 2268 N N . ALA A 1 291 ? 12.702 2.587 25.325 1.00 57.09 291 ALA A N 1
ATOM 2269 C CA . ALA A 1 291 ? 13.483 3.786 25.628 1.00 57.09 291 ALA A CA 1
ATOM 2270 C C . ALA A 1 291 ? 13.579 4.681 24.375 1.00 57.09 291 ALA A C 1
ATOM 2272 O O . ALA A 1 291 ? 14.638 4.825 23.767 1.00 57.09 291 ALA A O 1
ATOM 2273 N N . ALA A 1 292 ? 12.440 5.220 23.939 1.00 58.97 292 ALA A N 1
ATOM 2274 C CA . ALA A 1 292 ? 12.326 6.084 22.774 1.00 58.97 292 ALA A CA 1
ATOM 2275 C C . ALA A 1 292 ? 12.172 7.545 23.211 1.00 58.97 292 ALA A C 1
ATOM 2277 O O . ALA A 1 292 ? 11.344 7.878 24.063 1.00 58.97 292 ALA A O 1
ATOM 2278 N N . VAL A 1 293 ? 12.965 8.425 22.602 1.00 60.25 293 VAL A N 1
ATOM 2279 C CA . VAL A 1 293 ? 12.816 9.877 22.745 1.00 60.25 293 VAL A CA 1
ATOM 2280 C C . VAL A 1 293 ? 11.412 10.277 22.274 1.00 60.25 293 VAL A C 1
ATOM 2282 O O . VAL A 1 293 ? 10.946 9.802 21.241 1.00 60.25 293 VAL A O 1
ATOM 2285 N N . GLY A 1 294 ? 10.708 11.108 23.048 1.00 65.94 294 GLY A N 1
ATOM 2286 C CA . GLY A 1 294 ? 9.366 11.598 22.697 1.00 65.94 294 GLY A CA 1
ATOM 2287 C C . GLY A 1 294 ? 8.200 10.653 23.028 1.00 65.94 294 GLY A C 1
ATOM 2288 O O . GLY A 1 294 ? 7.049 10.992 22.749 1.00 65.94 294 GLY A O 1
ATOM 2289 N N . LEU A 1 295 ? 8.449 9.498 23.664 1.00 75.56 295 LEU A N 1
ATOM 2290 C CA . LEU A 1 295 ? 7.388 8.553 24.043 1.00 75.56 295 LEU A CA 1
ATOM 2291 C C . LEU A 1 295 ? 6.380 9.154 25.038 1.00 75.56 295 LEU A C 1
ATOM 2293 O O . LEU A 1 295 ? 5.190 8.850 24.967 1.00 75.56 295 LEU A O 1
ATOM 2297 N N . GLN A 1 296 ? 6.835 10.025 25.944 1.00 77.75 296 GLN A N 1
ATOM 2298 C CA . GLN A 1 296 ? 5.967 10.697 26.915 1.00 77.75 296 GLN A CA 1
ATOM 2299 C C . GLN A 1 296 ? 4.887 11.515 26.203 1.00 77.75 296 GLN A C 1
ATOM 2301 O O . GLN A 1 296 ? 3.709 11.297 26.466 1.00 77.75 296 GLN A O 1
ATOM 2306 N N . ALA A 1 297 ? 5.280 12.352 25.236 1.00 80.38 297 ALA A N 1
ATOM 2307 C CA . ALA A 1 297 ? 4.361 13.168 24.439 1.00 80.38 297 ALA A CA 1
ATOM 2308 C C . ALA A 1 297 ? 3.368 12.307 23.635 1.00 80.38 297 ALA A C 1
ATOM 2310 O O . ALA A 1 297 ? 2.179 12.608 23.547 1.00 80.38 297 ALA A O 1
ATOM 2311 N N . LYS A 1 298 ? 3.826 11.173 23.087 1.00 81.62 298 LYS A N 1
ATOM 2312 C CA . LYS A 1 298 ? 2.973 10.224 22.349 1.00 81.62 298 LYS A CA 1
ATOM 2313 C C . LYS A 1 298 ? 1.908 9.554 23.217 1.00 81.62 298 LYS A C 1
ATOM 2315 O O . LYS A 1 298 ? 0.855 9.190 22.692 1.00 81.62 298 LYS A O 1
ATOM 2320 N N . ASN A 1 299 ? 2.174 9.419 24.512 1.00 89.00 299 ASN A N 1
ATOM 2321 C CA . ASN A 1 299 ? 1.276 8.818 25.490 1.00 89.00 299 ASN A CA 1
ATOM 2322 C C . ASN A 1 299 ? 0.472 9.855 26.295 1.00 89.00 299 ASN A C 1
ATOM 2324 O O . ASN A 1 299 ? -0.240 9.465 27.225 1.00 89.00 299 ASN A O 1
ATOM 2328 N N . GLU A 1 300 ? 0.559 11.148 25.964 1.00 89.81 300 GLU A N 1
ATOM 2329 C CA . GLU A 1 300 ? -0.209 12.188 26.647 1.00 89.81 300 GLU A CA 1
ATOM 2330 C C . GLU A 1 300 ? -1.719 11.983 26.445 1.00 89.81 300 GLU A C 1
ATOM 2332 O O . GLU A 1 300 ? -2.190 11.906 25.304 1.00 89.81 300 GLU A O 1
ATOM 2337 N N . PRO A 1 301 ? -2.521 11.951 27.527 1.00 92.50 301 PRO A N 1
ATOM 2338 C CA . PRO A 1 301 ? -3.975 11.836 27.429 1.00 92.50 301 PRO A CA 1
ATOM 2339 C C . PRO A 1 301 ? -4.610 12.882 26.503 1.00 92.50 301 PRO A C 1
ATOM 2341 O O . PRO A 1 301 ? -5.556 12.580 25.775 1.00 92.50 301 PRO A O 1
ATOM 2344 N N . GLN A 1 302 ? -4.064 14.099 26.498 1.00 93.62 302 GLN A N 1
ATOM 2345 C CA . GLN A 1 302 ? -4.515 15.220 25.677 1.00 93.62 302 GLN A CA 1
ATOM 2346 C C . GLN A 1 302 ? -4.409 14.910 24.180 1.00 93.62 302 GLN A C 1
ATOM 2348 O O . GLN A 1 302 ? -5.310 15.270 23.421 1.00 93.62 302 GLN A O 1
ATOM 2353 N N . ARG A 1 303 ? -3.361 14.192 23.750 1.00 93.62 303 ARG A N 1
ATOM 2354 C CA . ARG A 1 303 ? -3.194 13.778 22.353 1.00 93.62 303 ARG A CA 1
ATOM 2355 C C . ARG A 1 303 ? -4.325 12.851 21.921 1.00 93.62 303 ARG A C 1
ATOM 2357 O O . ARG A 1 303 ? -4.938 13.089 20.883 1.00 93.62 303 ARG A O 1
ATOM 2364 N N . PHE A 1 304 ? -4.647 11.835 22.724 1.00 95.88 304 PHE A N 1
ATOM 2365 C CA . PHE A 1 304 ? -5.747 10.915 22.413 1.00 95.88 304 PHE A CA 1
ATOM 2366 C C . PHE A 1 304 ? -7.097 11.639 22.394 1.00 95.88 304 PHE A C 1
ATOM 2368 O O . PHE A 1 304 ? -7.875 11.460 21.460 1.00 95.88 304 PHE A O 1
ATOM 2375 N N . GLN A 1 305 ? -7.356 12.518 23.367 1.00 95.12 305 GLN A N 1
ATOM 2376 C CA . GLN A 1 305 ? -8.579 13.329 23.394 1.00 95.12 305 GLN A CA 1
ATOM 2377 C C . GLN A 1 305 ? -8.718 14.210 22.148 1.00 95.12 305 GLN A C 1
ATOM 2379 O O . GLN A 1 305 ? -9.813 14.341 21.601 1.00 95.12 305 GLN A O 1
ATOM 2384 N N . GLN A 1 306 ? -7.615 14.794 21.679 1.00 95.69 306 GLN A N 1
ATOM 2385 C CA . GLN A 1 306 ? -7.601 15.603 20.467 1.00 95.69 306 GLN A CA 1
ATOM 2386 C C . GLN A 1 306 ? -7.810 14.747 19.209 1.00 95.69 306 GLN A C 1
ATOM 2388 O O . GLN A 1 306 ? -8.639 15.096 18.367 1.00 95.69 306 GLN A O 1
ATOM 2393 N N . ALA A 1 307 ? -7.110 13.615 19.092 1.00 95.81 307 ALA A N 1
ATOM 2394 C CA . ALA A 1 307 ? -7.235 12.685 17.970 1.00 95.81 307 ALA A CA 1
ATOM 2395 C C . ALA A 1 307 ? -8.672 12.148 17.825 1.00 95.81 307 ALA A C 1
ATOM 2397 O O . ALA A 1 307 ? -9.234 12.109 16.723 1.00 95.81 307 ALA A O 1
ATOM 2398 N N . PHE A 1 308 ? -9.305 11.830 18.956 1.00 97.25 308 PHE A N 1
ATOM 2399 C CA . PHE A 1 308 ? -10.664 11.299 19.041 1.00 97.25 308 PHE A CA 1
ATOM 2400 C C . PHE A 1 308 ? -11.728 12.362 19.329 1.00 97.25 308 PHE A C 1
ATOM 2402 O O . PHE A 1 308 ? -12.858 12.033 19.690 1.00 97.25 308 PHE A O 1
ATOM 2409 N N . LYS A 1 309 ? -11.426 13.647 19.121 1.00 96.62 309 LYS A N 1
ATOM 2410 C CA . LYS A 1 309 ? -12.429 14.708 19.236 1.00 96.62 309 LYS A CA 1
ATOM 2411 C C . LYS A 1 309 ? -13.612 14.414 18.304 1.00 96.62 309 LYS A C 1
ATOM 2413 O O . LYS A 1 309 ? -13.435 14.197 17.103 1.00 96.62 309 LYS A O 1
ATOM 2418 N N . GLY A 1 310 ? -14.820 14.406 18.870 1.00 94.62 310 GLY A N 1
ATOM 2419 C CA . GLY A 1 310 ? -16.058 14.071 18.157 1.00 94.62 310 GLY A CA 1
ATOM 2420 C C . GLY A 1 310 ? -16.340 12.569 18.013 1.00 94.62 310 GLY A C 1
ATOM 2421 O O . GLY A 1 310 ? -17.372 12.214 17.454 1.00 94.62 310 GLY A O 1
ATOM 2422 N N . VAL A 1 311 ? -15.471 11.694 18.530 1.00 96.00 311 VAL A N 1
ATOM 2423 C CA . VAL A 1 311 ? -15.725 10.253 18.648 1.00 96.00 311 VAL A CA 1
ATOM 2424 C C . VAL A 1 311 ? -16.292 9.974 20.049 1.00 96.00 311 VAL A C 1
ATOM 2426 O O . VAL A 1 311 ? -15.697 10.420 21.035 1.00 96.00 311 VAL A O 1
ATOM 2429 N N . PRO A 1 312 ? -17.424 9.255 20.184 1.00 95.06 312 PRO A N 1
ATOM 2430 C CA . PRO A 1 312 ? -17.971 8.897 21.492 1.00 95.06 312 PRO A CA 1
ATOM 2431 C C . PRO A 1 312 ? -16.949 8.144 22.355 1.00 95.06 312 PRO A C 1
ATOM 2433 O O . PRO A 1 312 ? -16.241 7.267 21.862 1.00 95.06 312 PRO A O 1
ATOM 2436 N N . SER A 1 313 ? -16.878 8.453 23.651 1.00 92.19 313 SER A N 1
ATOM 2437 C CA . SER A 1 313 ? -15.884 7.865 24.567 1.00 92.19 313 SER A CA 1
ATOM 2438 C C . SER A 1 313 ? -16.019 6.352 24.749 1.00 92.19 313 SER A C 1
ATOM 2440 O O . SER A 1 313 ? -15.057 5.699 25.122 1.00 92.19 313 SER A O 1
ATOM 2442 N N . ASN A 1 314 ? -17.185 5.776 24.447 1.00 92.06 314 ASN A N 1
ATOM 2443 C CA . ASN A 1 314 ? -17.411 4.329 24.448 1.00 92.06 314 ASN A CA 1
ATOM 2444 C C . ASN A 1 314 ? -17.029 3.643 23.121 1.00 92.06 314 ASN A C 1
ATOM 2446 O O . ASN A 1 314 ? -17.368 2.481 22.910 1.00 92.06 314 ASN A O 1
ATOM 2450 N N . ARG A 1 315 ? -16.383 4.362 22.195 1.00 94.31 315 ARG A N 1
ATOM 2451 C CA . ARG A 1 315 ? -15.968 3.851 20.878 1.00 94.31 315 ARG A CA 1
ATOM 2452 C C . ARG A 1 315 ? -14.459 3.791 20.701 1.00 94.31 315 ARG A C 1
ATOM 2454 O O . ARG A 1 315 ? -14.004 3.257 19.691 1.00 94.31 315 ARG A O 1
ATOM 2461 N N . TRP A 1 316 ? -13.689 4.304 21.656 1.00 95.69 316 TRP A N 1
ATOM 2462 C CA . TRP A 1 316 ? -12.236 4.252 21.618 1.00 95.69 316 TRP A CA 1
ATOM 2463 C C . TRP A 1 316 ? -11.658 4.002 23.006 1.00 95.69 316 TRP A C 1
ATOM 2465 O O . TRP A 1 316 ? -12.141 4.546 23.995 1.00 95.69 316 TRP A O 1
ATOM 2475 N N . PHE A 1 317 ? -10.614 3.179 23.073 1.00 96.25 317 PHE A N 1
ATOM 2476 C CA . PHE A 1 317 ? -9.979 2.797 24.328 1.00 96.25 317 PHE A CA 1
ATOM 2477 C C . PHE A 1 317 ? -8.466 2.716 24.160 1.00 96.25 317 PHE A C 1
ATOM 2479 O O . PHE A 1 317 ? -7.960 2.316 23.110 1.00 96.25 317 PHE A O 1
ATOM 2486 N N . VAL A 1 318 ? -7.745 3.083 25.217 1.00 95.56 318 VAL A N 1
ATOM 2487 C CA . VAL A 1 318 ? -6.298 2.896 25.324 1.00 95.56 318 VAL A CA 1
ATOM 2488 C C . VAL A 1 318 ? -6.058 1.738 26.283 1.00 95.56 318 VAL A C 1
ATOM 2490 O O . VAL A 1 318 ? -6.583 1.756 27.395 1.00 95.56 318 VAL A O 1
ATOM 2493 N N . PHE A 1 319 ? -5.290 0.741 25.858 1.00 94.19 319 PHE A N 1
ATOM 2494 C CA . PHE A 1 319 ? -5.022 -0.464 26.641 1.00 94.19 319 PHE A CA 1
ATOM 2495 C C . PHE A 1 319 ? -3.520 -0.724 26.757 1.00 94.19 319 PHE A C 1
ATOM 2497 O O . PHE A 1 319 ? -2.738 -0.322 25.896 1.00 94.19 319 PHE A O 1
ATOM 2504 N N . GLU A 1 320 ? -3.120 -1.416 27.818 1.00 91.00 320 GLU A N 1
ATOM 2505 C CA . GLU A 1 320 ? -1.729 -1.831 28.048 1.00 91.00 320 GLU A CA 1
ATOM 2506 C C . GLU A 1 320 ? -1.582 -3.354 27.955 1.00 91.00 320 GLU A C 1
ATOM 2508 O O . GLU A 1 320 ? -0.563 -3.838 27.458 1.00 91.00 320 GLU A O 1
ATOM 2513 N N . THR A 1 321 ? -2.617 -4.114 28.339 1.00 88.12 321 THR A N 1
ATOM 2514 C CA . THR A 1 321 ? -2.588 -5.584 28.316 1.00 88.12 321 THR A CA 1
ATOM 2515 C C . THR A 1 321 ? -3.650 -6.177 27.379 1.00 88.12 321 THR A C 1
ATOM 2517 O O . THR A 1 321 ? -4.729 -5.596 27.226 1.00 88.12 321 THR A O 1
ATOM 2520 N N . PRO A 1 322 ? -3.387 -7.332 26.736 1.00 85.81 322 PRO A N 1
ATOM 2521 C CA . PRO A 1 322 ? -4.353 -7.979 25.843 1.00 85.81 322 PRO A CA 1
ATOM 2522 C C . PRO A 1 322 ? -5.687 -8.342 26.513 1.00 85.81 322 PRO A C 1
ATOM 2524 O O . PRO A 1 322 ? -6.723 -8.347 25.852 1.00 85.81 322 PRO A O 1
ATOM 2527 N N . GLU A 1 323 ? -5.690 -8.626 27.818 1.00 88.38 323 GLU A N 1
ATOM 2528 C CA . GLU A 1 323 ? -6.885 -9.013 28.583 1.00 88.38 323 GLU A CA 1
ATOM 2529 C C . GLU A 1 323 ? -7.943 -7.903 28.587 1.00 88.38 323 GLU A C 1
ATOM 2531 O O . GLU A 1 323 ? -9.138 -8.185 28.487 1.00 88.38 323 GLU A O 1
ATOM 2536 N N . GLN A 1 324 ? -7.501 -6.641 28.630 1.00 89.25 324 GLN A N 1
ATOM 2537 C CA . GLN A 1 324 ? -8.380 -5.472 28.565 1.00 89.25 324 GLN A CA 1
ATOM 2538 C C . GLN A 1 324 ? -9.148 -5.430 27.237 1.00 89.25 324 GLN A C 1
ATOM 2540 O O . GLN A 1 324 ? -10.334 -5.105 27.221 1.00 89.25 324 GLN A O 1
ATOM 2545 N N . CYS A 1 325 ? -8.512 -5.821 26.126 1.00 88.38 325 CYS A N 1
ATOM 2546 C CA . CYS A 1 325 ? -9.147 -5.821 24.807 1.00 88.38 325 CYS A CA 1
ATOM 2547 C C . CYS A 1 325 ? -10.350 -6.759 24.744 1.00 88.38 325 CYS A C 1
ATOM 2549 O O . CYS A 1 325 ? -11.387 -6.374 24.209 1.00 88.38 325 CYS A O 1
ATOM 2551 N N . TYR A 1 326 ? -10.229 -7.975 25.284 1.00 85.19 326 TYR A N 1
ATOM 2552 C CA . TYR A 1 326 ? -11.315 -8.957 25.232 1.00 85.19 326 TYR A CA 1
ATOM 2553 C C . TYR A 1 326 ? -12.565 -8.463 25.961 1.00 85.19 326 TYR A C 1
ATOM 2555 O O . TYR A 1 326 ? -13.670 -8.611 25.445 1.00 85.19 326 TYR A O 1
ATOM 2563 N N . GLN A 1 327 ? -12.392 -7.839 27.129 1.00 85.50 327 GLN A N 1
ATOM 2564 C CA . GLN A 1 327 ? -13.499 -7.265 27.897 1.00 85.50 327 GLN A CA 1
ATOM 2565 C C . GLN A 1 327 ? -14.184 -6.141 27.114 1.00 85.50 327 GLN A C 1
ATOM 2567 O O . GLN A 1 327 ? -15.388 -6.198 26.882 1.00 85.50 327 GLN A O 1
ATOM 2572 N N . ILE A 1 328 ? -13.399 -5.188 26.604 1.00 88.75 328 ILE A N 1
ATOM 2573 C CA . ILE A 1 328 ? -13.912 -4.052 25.828 1.00 88.75 328 ILE A CA 1
ATOM 2574 C C . ILE A 1 328 ? -14.683 -4.520 24.588 1.00 88.75 328 ILE A C 1
ATOM 2576 O O . ILE A 1 328 ? -15.763 -4.010 24.294 1.00 88.75 328 ILE A O 1
ATOM 2580 N N . ILE A 1 329 ? -14.132 -5.482 23.842 1.00 86.69 329 ILE A N 1
ATOM 2581 C CA . ILE A 1 329 ? -14.775 -6.005 22.633 1.00 86.69 329 ILE A CA 1
ATOM 2582 C C . ILE A 1 329 ? -16.112 -6.656 22.991 1.00 86.69 329 ILE A C 1
ATOM 2584 O O . ILE A 1 329 ? -17.106 -6.369 22.327 1.00 86.69 329 ILE A O 1
ATOM 2588 N N . ASN A 1 330 ? -16.157 -7.481 24.038 1.00 84.19 330 ASN A N 1
ATOM 2589 C CA . ASN A 1 330 ? -17.394 -8.132 24.464 1.00 84.19 330 ASN A CA 1
ATOM 2590 C C . ASN A 1 330 ? -18.472 -7.107 24.839 1.00 84.19 330 ASN A C 1
ATOM 2592 O O . ASN A 1 330 ? -19.589 -7.201 24.334 1.00 84.19 330 ASN A O 1
ATOM 2596 N N . ASP A 1 331 ? -18.126 -6.085 25.623 1.00 84.88 331 ASP A N 1
ATOM 2597 C CA . ASP A 1 331 ? -19.069 -5.048 26.058 1.00 84.88 331 ASP A CA 1
ATOM 2598 C C . ASP A 1 331 ? -19.629 -4.237 24.870 1.00 84.88 331 ASP A C 1
ATOM 2600 O O . ASP A 1 331 ? -20.823 -3.924 24.791 1.00 84.88 331 ASP A O 1
ATOM 2604 N N . VAL A 1 332 ? -18.777 -3.908 23.894 1.00 81.88 332 VAL A N 1
ATOM 2605 C CA . VAL A 1 332 ? -19.163 -3.126 22.706 1.00 81.88 332 VAL A CA 1
ATOM 2606 C C . VAL A 1 332 ? -19.968 -3.958 21.704 1.00 81.88 332 VAL A C 1
ATOM 2608 O O . VAL A 1 332 ? -20.866 -3.431 21.041 1.00 81.88 332 VAL A O 1
ATOM 2611 N N . VAL A 1 333 ? -19.664 -5.250 21.566 1.00 75.62 333 VAL A N 1
ATOM 2612 C CA . VAL A 1 333 ? -20.418 -6.155 20.688 1.00 75.62 333 VAL A CA 1
ATOM 2613 C C . VAL A 1 333 ? -21.797 -6.445 21.281 1.00 75.62 333 VAL A C 1
ATOM 2615 O O . VAL A 1 333 ? -22.786 -6.297 20.569 1.00 75.62 333 VAL A O 1
ATOM 2618 N N . GLN A 1 334 ? -21.884 -6.754 22.579 1.00 72.94 334 GLN A N 1
ATOM 2619 C CA . GLN A 1 334 ? -23.151 -7.072 23.253 1.00 72.94 334 GLN A CA 1
ATOM 2620 C C . GLN A 1 334 ? -24.105 -5.875 23.359 1.00 72.94 334 GLN A C 1
ATOM 2622 O O . GLN A 1 334 ? -25.314 -6.052 23.339 1.00 72.94 334 GLN A O 1
ATOM 2627 N N . SER A 1 335 ? -23.591 -4.645 23.413 1.00 61.69 335 SER A N 1
ATOM 2628 C CA . SER A 1 335 ? -24.418 -3.424 23.412 1.00 61.69 335 SER A CA 1
ATOM 2629 C C . SER A 1 335 ? -24.976 -3.031 22.033 1.00 61.69 335 SER A C 1
ATOM 2631 O O . SER A 1 335 ? -25.615 -1.985 21.906 1.00 61.69 335 SER A O 1
ATOM 2633 N N . THR A 1 336 ? -24.699 -3.822 20.989 1.00 55.28 336 THR A N 1
ATOM 2634 C CA . THR A 1 336 ? -25.162 -3.584 19.610 1.00 55.28 336 THR A CA 1
ATOM 2635 C C . THR A 1 336 ? -26.303 -4.534 19.186 1.00 55.28 336 THR A C 1
ATOM 2637 O O . THR A 1 336 ? -26.841 -4.347 18.093 1.00 55.28 336 THR A O 1
ATOM 2640 N N . GLU A 1 337 ? -26.666 -5.519 20.018 1.00 41.12 337 GLU A N 1
ATOM 2641 C CA . GLU A 1 337 ? -27.878 -6.356 19.868 1.00 41.12 337 GLU A CA 1
ATOM 2642 C C . GLU A 1 337 ? -29.115 -5.681 20.480 1.00 41.12 337 GLU A C 1
ATOM 2644 O O . GLU A 1 337 ? -30.201 -5.797 19.868 1.00 41.12 337 GLU A O 1
#

Foldseek 3Di:
DPPVVVVVVLLVVLVVLVVVPVPDPDDPDDDPQSVVCCVVVVVVVVVVPADPQVVLDDQDDPDDDDPPPVNVSLLSVKQNRPDFDEFALQKAKAWEAWEWEQAPPPSFTKIKTKMWMFGHPSFPPLLVNLVSVCVVVPHDPDPVSSVVSSLVCVVVRTHTDARYWWWKCWLVPDIDIFIRGHPRRMTIDMDGDDDDDQQDKIKMAIPHDNNHHYNRIYIYTYHYPDDDDDDDDALVRLLVVVVVVCNRVVPAEDEAEEELVHCSLQNLLVNCVVRPRNHQAYEYAQDDPDPDPCSVVSNDPVVNCVSNPVPDPLRYDYDHDPVVVVVSVVVSVVVVD

Organism: NCBI:txid1849047